Protein AF-A0A8J2P3E5-F1 (afdb_monomer_lite)

InterPro domains:
  IPR008717 Noggin [PF05806] (9-214)
  IPR008717 Noggin [PIRSF008129] (10-215)
  IPR008717 Noggin [PTHR10494] (7-214)

Secondary structure (DSSP, 8-state):
------------S---SPPPP-----PPP-PPSSSTTSPPGGGG-HHHHHHHHGGG--TTTEESSPP--S-TT-EEE-SEEE-TTS-EEE-SPPPHHHHTS-SSEEE-TTS-EEE----HHHHHHHHHHHHHHT---EEEEEEE--TTEESSEEEEEEE--SSB-SSSS-EEEEEEEEEEEEEEEEEEE-TTTTEEEEEEEEEEEEEEEEEEEEPP------

Foldseek 3Di:
DDDDDDDDPDPPPDCPDDDDDPALDDDQPDDDDDCPLFDDPVQPPPVVQCVVCDPLDDPVWFDLDDDDDPDPQADKQDQWDQDPVRDTDGHDDQPPVLVPDDQQWDQDPVRDTHGNPDDPVRSVVVSVVLCNLLAWIWGWDWDASDRQKPSRIGTATDTDFPAASDVVGFWGKGQDDWDWRKIWGFDADDPVVSHDTHTDIDTRIGGDGIGTGGDDPPPDDD

Sequence (222 aa):
MTNGLSQRQGSSPYVVRPSPAKDLAVTKLQEPVGTKYDPSPNDLDTKLLRIKLGKNYDTEYMSIRKPYDYNSNGTVRFPFKRNRKGRLVPIGDIPKSIKKLQYGAIAMPDGSKLRTRLSPKLRRKLVQFLWAYTSCPVYEKWRDLGIRFWPRWLKEGHCQSERSCSIPPGMTCKPSEAEYKVILRWHCQDWEKAKKCRWIPIRHPVITACACDCQHYDESQD

Organism: NCBI:txid39272

Structure (mmCIF, N/CA/C/O backbone):
data_AF-A0A8J2P3E5-F1
#
_entry.id   AF-A0A8J2P3E5-F1
#
loop_
_atom_site.group_PDB
_atom_site.id
_atom_site.type_symbol
_atom_site.label_atom_id
_atom_site.label_alt_id
_atom_site.label_comp_id
_atom_site.label_asym_id
_atom_site.label_entity_id
_atom_site.label_seq_id
_atom_site.pdbx_PDB_ins_code
_atom_site.Cartn_x
_atom_site.Cartn_y
_atom_site.Cartn_z
_atom_site.occupancy
_atom_site.B_iso_or_equiv
_atom_site.auth_seq_id
_atom_site.auth_comp_id
_atom_site.auth_asym_id
_atom_site.auth_atom_id
_atom_site.pdbx_PDB_model_num
ATOM 1 N N . MET A 1 1 ? -35.543 -24.671 -24.471 1.00 34.94 1 MET A N 1
ATOM 2 C CA . MET A 1 1 ? -34.385 -24.826 -23.570 1.00 34.94 1 MET A CA 1
ATOM 3 C C . MET A 1 1 ? -33.759 -23.454 -23.357 1.00 34.94 1 MET A C 1
ATOM 5 O O . MET A 1 1 ? -33.361 -22.824 -24.322 1.00 34.94 1 MET A O 1
ATOM 9 N N . THR A 1 2 ? -33.820 -23.006 -22.099 1.00 37.38 2 THR A N 1
ATOM 10 C CA . THR A 1 2 ? -33.081 -21.917 -21.424 1.00 37.38 2 THR A CA 1
ATOM 11 C C . THR A 1 2 ? -33.036 -20.513 -22.044 1.00 37.38 2 THR A C 1
ATOM 13 O O . THR A 1 2 ? -32.125 -20.165 -22.791 1.00 37.38 2 THR A O 1
ATOM 16 N N . ASN A 1 3 ? -33.969 -19.676 -21.573 1.00 35.41 3 ASN A N 1
ATOM 17 C CA . ASN A 1 3 ? -33.867 -18.215 -21.524 1.00 35.41 3 ASN A CA 1
ATOM 18 C C . ASN A 1 3 ? -32.735 -17.782 -20.573 1.00 35.41 3 ASN A C 1
ATOM 20 O O . ASN A 1 3 ? -32.724 -18.172 -19.405 1.00 35.41 3 ASN A O 1
ATOM 24 N N . GLY A 1 4 ? -31.817 -16.943 -21.057 1.00 35.47 4 GLY A N 1
ATOM 25 C CA . GLY A 1 4 ? -30.806 -16.268 -20.243 1.00 35.47 4 GLY A CA 1
ATOM 26 C C . GLY A 1 4 ? -31.343 -14.949 -19.688 1.00 35.47 4 GLY A C 1
ATOM 27 O O . GLY A 1 4 ? -31.410 -13.949 -20.398 1.00 35.47 4 GLY A O 1
ATOM 28 N N . LEU A 1 5 ? -31.731 -14.945 -18.412 1.00 35.22 5 LEU A N 1
ATOM 29 C CA . LEU A 1 5 ? -32.083 -13.736 -17.667 1.00 35.22 5 LEU A CA 1
ATOM 30 C C . LEU A 1 5 ? -30.810 -12.934 -17.361 1.00 35.22 5 LEU A C 1
ATOM 32 O O . LEU A 1 5 ? -30.076 -13.234 -16.422 1.00 35.22 5 LEU A O 1
ATOM 36 N N . SER A 1 6 ? -30.561 -11.889 -18.150 1.00 38.34 6 SER A N 1
ATOM 37 C CA . SER A 1 6 ? -29.600 -10.840 -17.808 1.00 38.34 6 SER A CA 1
ATOM 38 C C . SER A 1 6 ? -30.171 -10.009 -16.657 1.00 38.34 6 SER A C 1
ATOM 40 O O . SER A 1 6 ? -31.089 -9.211 -16.855 1.00 38.34 6 SER A O 1
ATOM 42 N N . GLN A 1 7 ? -29.630 -10.188 -15.450 1.00 36.84 7 GLN A N 1
ATOM 43 C CA . GLN A 1 7 ? -29.915 -9.332 -14.300 1.00 36.84 7 GLN A CA 1
ATOM 44 C C . GLN A 1 7 ? -29.492 -7.891 -14.621 1.00 36.84 7 GLN A C 1
ATOM 46 O O . GLN A 1 7 ? -28.312 -7.546 -14.589 1.00 36.84 7 GLN A O 1
ATOM 51 N N . ARG A 1 8 ? -30.467 -7.032 -14.937 1.00 41.06 8 ARG A N 1
ATOM 52 C CA . ARG A 1 8 ? -30.285 -5.580 -14.896 1.00 41.06 8 ARG A CA 1
ATOM 53 C C . ARG A 1 8 ? -30.050 -5.195 -13.438 1.00 41.06 8 ARG A C 1
ATOM 55 O O . ARG A 1 8 ? -30.948 -5.338 -12.612 1.00 41.06 8 ARG A O 1
ATOM 62 N N . GLN A 1 9 ? -28.849 -4.718 -13.120 1.00 44.81 9 GLN A N 1
ATOM 63 C CA . GLN A 1 9 ? -28.615 -3.998 -11.873 1.00 44.81 9 GLN A CA 1
ATOM 64 C C . GLN A 1 9 ? -29.539 -2.777 -11.869 1.00 44.81 9 GLN A C 1
ATOM 66 O O . GLN A 1 9 ? -29.421 -1.897 -12.720 1.00 44.81 9 GLN A O 1
ATOM 71 N N . GLY A 1 10 ? -30.505 -2.767 -10.954 1.00 42.16 10 GLY A N 1
ATOM 72 C CA . GLY A 1 10 ? -31.400 -1.637 -10.762 1.00 42.16 10 GLY A CA 1
ATOM 73 C C . GLY A 1 10 ? -30.618 -0.445 -10.224 1.00 42.16 10 GLY A C 1
ATOM 74 O O . GLY A 1 10 ? -30.315 -0.387 -9.035 1.00 42.16 10 GLY A O 1
ATOM 75 N N . SER A 1 11 ? -30.298 0.516 -11.086 1.00 55.25 11 SER A N 1
ATOM 76 C CA . SER A 1 11 ? -29.955 1.864 -10.647 1.00 55.25 11 SER A CA 1
ATOM 77 C C . SER A 1 11 ? -31.251 2.547 -10.214 1.00 55.25 11 SER A C 1
ATOM 79 O O . SER A 1 11 ? -32.085 2.886 -11.055 1.00 55.25 11 SER A O 1
ATOM 81 N N . SER A 1 12 ? -31.453 2.700 -8.904 1.00 59.88 12 SER A N 1
ATOM 82 C CA . SER A 1 12 ? -32.558 3.505 -8.374 1.00 59.88 12 SER A CA 1
ATOM 83 C C . SER A 1 12 ? -32.485 4.920 -8.973 1.00 59.88 12 SER A C 1
ATOM 85 O O . SER A 1 12 ? -31.409 5.520 -8.924 1.00 59.88 12 SER A O 1
ATOM 87 N N . PRO A 1 13 ? -33.582 5.474 -9.522 1.00 69.00 13 PRO A N 1
ATOM 88 C CA . PRO A 1 13 ? -33.583 6.790 -10.169 1.00 69.00 13 PRO A CA 1
ATOM 89 C C . PRO A 1 13 ? -33.354 7.962 -9.199 1.00 69.00 13 PRO A C 1
ATOM 91 O O . PRO A 1 13 ? -33.188 9.094 -9.641 1.00 69.00 13 PRO A O 1
ATOM 94 N N . TYR A 1 14 ? -33.295 7.704 -7.888 1.00 73.62 14 TYR A N 1
ATOM 95 C CA . TYR A 1 14 ? -33.035 8.715 -6.866 1.00 73.62 14 TYR A CA 1
ATOM 96 C C . TYR A 1 14 ? -31.769 8.371 -6.078 1.00 73.62 14 TYR A C 1
ATOM 98 O O . TYR A 1 14 ? -31.770 7.513 -5.191 1.00 73.62 14 TYR A O 1
ATOM 106 N N . VAL A 1 15 ? -30.673 9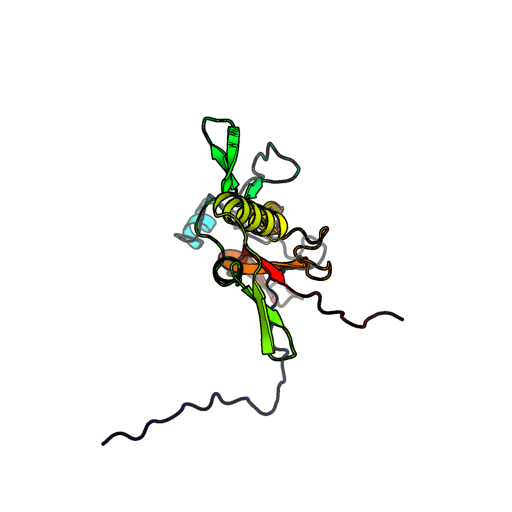.062 -6.394 1.00 76.56 15 VAL A N 1
ATOM 107 C CA . VAL A 1 15 ? -29.422 9.003 -5.627 1.00 76.56 15 VAL A CA 1
ATOM 108 C C . VAL A 1 15 ? -29.538 9.967 -4.443 1.00 76.56 15 VAL A C 1
ATOM 110 O O . VAL A 1 15 ? -29.201 11.139 -4.541 1.00 76.56 15 VAL A O 1
ATOM 113 N N . VAL A 1 16 ? -30.050 9.476 -3.311 1.00 88.44 16 VAL A N 1
ATOM 114 C CA . VAL A 1 16 ? -30.206 10.271 -2.069 1.00 88.44 16 VAL A CA 1
ATOM 115 C C . VAL A 1 16 ? -28.906 10.320 -1.249 1.00 88.44 16 VAL A C 1
ATOM 117 O O . VAL A 1 16 ? -28.751 11.141 -0.349 1.00 88.44 16 VAL A O 1
ATOM 120 N N . ARG A 1 17 ? -27.947 9.433 -1.538 1.00 87.00 17 ARG A N 1
ATOM 121 C CA . ARG A 1 17 ? -26.639 9.371 -0.871 1.00 87.00 17 ARG A CA 1
ATOM 122 C C . ARG A 1 17 ? -25.520 9.319 -1.905 1.00 87.00 17 ARG A C 1
ATOM 124 O O . ARG A 1 17 ? -25.685 8.625 -2.908 1.00 87.00 17 ARG A O 1
ATOM 131 N N . PRO A 1 18 ? -24.378 9.980 -1.657 1.00 87.12 18 PRO A N 1
ATOM 132 C CA . PRO A 1 18 ? -23.232 9.881 -2.546 1.00 87.12 18 PRO A CA 1
ATOM 133 C C . PRO A 1 18 ? -22.713 8.439 -2.596 1.00 87.12 18 PRO A C 1
ATOM 135 O O . PRO A 1 18 ? -22.746 7.711 -1.600 1.00 87.12 18 PRO A O 1
ATOM 138 N N . SER A 1 19 ? -22.223 8.029 -3.765 1.00 85.50 19 SER A N 1
ATOM 139 C CA . SER A 1 19 ? -21.505 6.762 -3.902 1.00 85.50 19 SER A CA 1
ATOM 140 C C . SER A 1 19 ? -20.062 6.935 -3.422 1.00 85.50 19 SER A C 1
ATOM 142 O O . SER A 1 19 ? -19.461 7.970 -3.713 1.00 85.50 19 SER A O 1
ATOM 144 N N . PRO A 1 20 ? -19.484 5.954 -2.707 1.00 83.62 20 PRO A N 1
ATOM 145 C CA . PRO A 1 20 ? -18.082 6.016 -2.313 1.00 83.62 20 PRO A CA 1
ATOM 146 C C . PRO A 1 20 ? -17.161 6.164 -3.528 1.00 83.62 20 PRO A C 1
ATOM 148 O O . PRO A 1 20 ? -17.399 5.547 -4.571 1.00 83.62 20 PRO A O 1
ATOM 151 N N . ALA A 1 21 ? -16.096 6.953 -3.377 1.00 80.38 21 ALA A N 1
ATOM 152 C CA . ALA A 1 21 ? -15.066 7.071 -4.398 1.00 80.38 21 ALA A CA 1
ATOM 153 C C . ALA A 1 21 ? -14.384 5.714 -4.637 1.00 80.38 21 ALA A C 1
ATOM 155 O O . ALA A 1 21 ? -14.234 4.902 -3.724 1.00 80.38 21 ALA A O 1
ATOM 156 N N . LYS A 1 22 ? -13.961 5.486 -5.882 1.00 76.06 22 LYS A N 1
ATOM 157 C CA . LYS A 1 22 ? -13.171 4.305 -6.266 1.00 76.06 22 LYS A CA 1
ATOM 158 C C . LYS A 1 22 ? -11.668 4.502 -6.056 1.00 76.06 22 LYS A C 1
ATOM 160 O O . LYS A 1 22 ? -10.908 3.573 -6.311 1.00 76.06 22 LYS A O 1
ATOM 165 N N . ASP A 1 23 ? -11.250 5.696 -5.637 1.00 76.94 23 ASP A N 1
ATOM 166 C CA . ASP A 1 23 ? -9.851 5.977 -5.340 1.00 76.94 23 ASP A CA 1
ATOM 167 C C . ASP A 1 23 ? -9.397 5.169 -4.116 1.00 76.94 23 ASP A C 1
ATOM 169 O O . ASP A 1 23 ? -10.120 5.025 -3.128 1.00 76.94 23 ASP A O 1
ATOM 173 N N . LEU A 1 24 ? -8.199 4.606 -4.216 1.00 78.94 24 LEU A N 1
ATOM 174 C CA . LEU A 1 24 ? -7.581 3.786 -3.181 1.00 78.94 24 LEU A CA 1
ATOM 175 C C . LEU A 1 24 ? -6.768 4.633 -2.193 1.00 78.94 24 LEU A C 1
ATOM 177 O O . LEU A 1 24 ? -6.377 4.126 -1.140 1.00 78.94 24 LEU A O 1
ATOM 181 N N . ALA A 1 25 ? -6.499 5.904 -2.510 1.00 72.56 25 ALA A N 1
ATOM 182 C CA . ALA A 1 25 ? -5.816 6.814 -1.602 1.00 72.56 25 ALA A CA 1
ATOM 183 C C . ALA A 1 25 ? -6.718 7.171 -0.406 1.00 72.56 25 ALA A C 1
ATOM 185 O O . ALA A 1 25 ? -7.681 7.929 -0.523 1.00 72.56 25 ALA A O 1
ATOM 186 N N . VAL A 1 26 ? -6.400 6.636 0.778 1.00 74.00 26 VAL A N 1
ATOM 187 C CA . VAL A 1 26 ? -7.148 6.938 2.008 1.00 74.00 26 VAL A CA 1
ATOM 188 C C . VAL A 1 26 ? -6.534 8.111 2.759 1.00 74.00 26 VAL A C 1
ATOM 190 O O . VAL A 1 26 ? -5.522 7.999 3.462 1.00 74.00 26 VAL A O 1
ATOM 193 N N . THR A 1 27 ? -7.211 9.252 2.670 1.00 77.06 27 THR A N 1
ATOM 194 C CA . THR A 1 27 ? -6.930 10.418 3.511 1.00 77.06 27 THR A CA 1
ATOM 195 C C . THR A 1 27 ? -7.196 10.099 4.982 1.00 77.06 27 THR A C 1
ATOM 197 O O . THR A 1 27 ? -8.046 9.274 5.323 1.00 77.06 27 THR A O 1
ATOM 200 N N . LYS A 1 28 ? -6.458 10.757 5.891 1.00 78.56 28 LYS A N 1
ATOM 201 C CA . LYS A 1 28 ? -6.703 10.611 7.333 1.00 78.56 28 LYS A CA 1
ATOM 202 C C . LYS A 1 28 ? -8.148 10.994 7.629 1.00 78.56 28 LYS A C 1
ATOM 204 O O . LYS A 1 28 ? -8.567 12.091 7.270 1.00 78.56 28 LYS A O 1
ATOM 209 N N . LEU A 1 29 ? -8.870 10.130 8.335 1.00 82.12 29 LEU A N 1
ATOM 210 C CA . LEU A 1 29 ? -10.170 10.506 8.873 1.00 82.12 29 LEU A CA 1
ATOM 211 C C . LEU A 1 29 ? -9.979 11.687 9.830 1.00 82.12 29 LEU A C 1
ATOM 213 O O . LEU A 1 29 ? -9.182 11.614 10.769 1.00 82.12 29 LEU A O 1
ATOM 217 N N . GLN A 1 30 ? -10.686 12.783 9.560 1.00 82.56 30 GLN A N 1
ATOM 218 C CA . GLN A 1 30 ? -10.730 13.928 10.457 1.00 82.56 30 GLN A CA 1
ATOM 219 C C . GLN A 1 30 ? -11.590 13.549 11.658 1.00 82.56 30 GLN A C 1
ATOM 221 O O . GLN A 1 30 ? -12.796 13.330 11.544 1.00 82.56 30 GLN A O 1
ATOM 226 N N . GLU A 1 31 ? -10.944 13.398 12.806 1.00 81.56 31 GLU A N 1
ATOM 227 C CA . GLU A 1 31 ? -11.624 13.033 14.037 1.00 81.56 31 GLU A CA 1
ATOM 228 C C . GLU A 1 31 ? -12.023 14.284 14.824 1.00 81.56 31 GLU A C 1
ATOM 230 O O . GLU A 1 31 ? -11.239 15.234 14.879 1.00 81.56 31 GLU A O 1
ATOM 235 N N . PRO A 1 32 ? -13.203 14.294 15.475 1.00 78.38 32 PRO A N 1
ATOM 236 C CA . PRO A 1 32 ? -13.576 15.396 16.347 1.00 78.38 32 PRO A CA 1
ATOM 237 C C . PRO A 1 32 ? -12.560 15.520 17.481 1.00 78.38 32 PRO A C 1
ATOM 239 O O . PRO A 1 32 ? -12.204 14.520 18.121 1.00 78.38 32 PRO A O 1
ATOM 242 N N . VAL A 1 33 ? -12.109 16.756 17.691 1.00 79.00 33 VAL A N 1
ATOM 243 C CA . VAL A 1 33 ? -11.105 17.131 18.687 1.00 79.00 33 VAL A CA 1
ATOM 244 C C . VAL A 1 33 ? -11.667 16.918 20.097 1.00 79.00 33 VAL A C 1
ATOM 246 O O . VAL A 1 33 ? -12.848 17.158 20.348 1.00 79.00 33 VAL A O 1
ATOM 249 N N . GLY A 1 34 ? -10.814 16.473 21.020 1.00 80.19 34 GLY A N 1
ATOM 250 C CA . GLY A 1 34 ? -11.159 16.254 22.426 1.00 80.19 34 GLY A CA 1
ATOM 251 C C . GLY A 1 34 ? -11.385 14.785 22.791 1.00 80.19 34 GLY A C 1
ATOM 252 O O . GLY A 1 34 ? -11.425 13.908 21.931 1.00 80.19 34 GLY A O 1
ATOM 253 N N . THR A 1 35 ? -11.537 14.533 24.091 1.00 82.69 35 THR A N 1
ATOM 254 C CA . THR A 1 35 ? -11.528 13.185 24.689 1.00 82.69 35 THR A CA 1
ATOM 255 C C . THR A 1 35 ? -12.916 12.594 24.933 1.00 82.69 35 THR A C 1
ATOM 257 O O . THR A 1 35 ? -13.032 11.436 25.321 1.00 82.69 35 THR A O 1
ATOM 260 N N . LYS A 1 36 ? -13.991 13.359 24.681 1.00 81.00 36 LYS A N 1
ATOM 261 C CA . LYS A 1 36 ? -15.385 12.957 24.964 1.00 81.00 36 LYS A CA 1
ATOM 262 C C . LYS A 1 36 ? -15.764 11.603 24.346 1.00 81.00 36 LYS A C 1
ATOM 264 O O . LYS A 1 36 ? -16.558 10.871 24.924 1.00 81.00 36 LYS A O 1
ATOM 269 N N . TYR A 1 37 ? -15.223 11.294 23.169 1.00 82.00 37 TYR A N 1
ATOM 270 C CA . TYR A 1 37 ? -15.525 10.068 22.424 1.00 82.00 37 TYR A CA 1
ATOM 271 C C . TYR A 1 37 ? -14.386 9.050 22.468 1.00 82.00 37 TYR A C 1
ATOM 273 O O . TYR A 1 37 ? -14.395 8.103 21.684 1.00 82.00 37 TYR A O 1
ATOM 281 N N . ASP A 1 38 ? -13.391 9.247 23.328 1.00 88.50 38 ASP A N 1
ATOM 282 C CA . ASP A 1 38 ? -12.267 8.326 23.434 1.00 88.50 38 ASP A CA 1
ATOM 283 C C . ASP A 1 38 ? -12.642 7.132 24.325 1.00 88.50 38 ASP A C 1
ATOM 285 O O . ASP A 1 38 ? -13.424 7.280 25.268 1.00 88.50 38 ASP A O 1
ATOM 289 N N . PRO A 1 39 ? -12.131 5.927 24.024 1.00 89.81 39 PRO A N 1
ATOM 290 C CA . PRO A 1 39 ? -12.332 4.770 24.886 1.00 89.81 39 PRO A CA 1
ATOM 291 C C . PRO A 1 39 ? -11.652 4.979 26.243 1.00 89.81 39 PRO A C 1
ATOM 293 O O . PRO A 1 39 ? -10.568 5.565 26.327 1.00 89.81 39 PRO A O 1
ATOM 296 N N . SER A 1 40 ? -12.263 4.454 27.307 1.00 87.38 40 SER A N 1
ATOM 297 C CA . SER A 1 40 ? -11.638 4.452 28.629 1.00 87.38 40 SER A CA 1
ATOM 298 C C . SER A 1 40 ? -10.472 3.445 28.685 1.00 87.38 40 SER A C 1
ATOM 300 O O . SER A 1 40 ? -10.397 2.538 27.850 1.00 87.38 40 SER A O 1
ATOM 302 N N . PRO A 1 41 ? -9.568 3.530 29.679 1.00 87.19 41 PRO A N 1
ATOM 303 C CA . PRO A 1 41 ? -8.498 2.543 29.848 1.00 87.19 41 PRO A CA 1
ATOM 304 C C . PRO A 1 41 ? -9.006 1.099 29.980 1.00 87.19 41 PRO A C 1
ATOM 306 O O . PRO A 1 41 ? -8.362 0.177 29.483 1.00 87.19 41 PRO A O 1
ATOM 309 N N . ASN A 1 42 ? -10.184 0.904 30.584 1.00 86.31 42 ASN A N 1
ATOM 310 C CA . ASN A 1 42 ? -10.806 -0.414 30.733 1.00 86.31 42 ASN A CA 1
ATOM 311 C C . ASN A 1 42 ? -11.304 -0.975 29.389 1.00 86.31 42 ASN A C 1
ATOM 313 O O . ASN A 1 42 ? -11.288 -2.185 29.181 1.00 86.31 42 ASN A O 1
ATOM 317 N N . ASP A 1 43 ? -11.689 -0.105 28.449 1.00 86.50 43 ASP A N 1
ATOM 318 C CA . ASP A 1 43 ? -12.123 -0.494 27.100 1.00 86.50 43 ASP A CA 1
ATOM 319 C C . ASP A 1 43 ? -10.950 -0.828 26.163 1.00 86.50 43 ASP A C 1
ATOM 321 O O . ASP A 1 43 ? -11.160 -1.323 25.051 1.00 86.50 43 ASP A O 1
ATOM 325 N N . LEU A 1 44 ? -9.715 -0.551 26.594 1.00 87.62 44 LEU A N 1
ATOM 326 C CA . LEU A 1 44 ? -8.476 -0.756 25.840 1.00 87.62 44 LEU A CA 1
ATOM 327 C C . LEU A 1 44 ? -7.743 -2.052 26.221 1.00 87.62 44 LEU A C 1
ATOM 329 O O . LEU A 1 44 ? -6.549 -2.193 25.937 1.00 87.62 44 LEU A O 1
ATOM 333 N N . ASP A 1 45 ? -8.437 -3.026 26.819 1.00 91.56 45 ASP A N 1
ATOM 334 C CA . ASP A 1 45 ? -7.835 -4.322 27.132 1.00 91.56 45 ASP A CA 1
ATOM 335 C C . ASP A 1 45 ? -7.381 -5.056 25.857 1.00 91.56 45 ASP A C 1
ATOM 337 O O . ASP A 1 45 ? -8.162 -5.611 25.077 1.00 91.56 45 ASP A O 1
ATOM 341 N N . THR A 1 46 ? -6.060 -5.100 25.679 1.00 90.69 46 THR A N 1
ATOM 342 C CA . THR A 1 46 ? -5.395 -5.735 24.539 1.00 90.69 46 THR A CA 1
ATOM 343 C C . THR A 1 46 ? -5.772 -7.201 24.345 1.00 90.69 46 THR A C 1
ATOM 345 O O . THR A 1 46 ? -5.808 -7.653 23.200 1.00 90.69 46 THR A O 1
ATOM 348 N N . LYS A 1 47 ? -6.068 -7.955 25.415 1.00 90.69 47 LYS A N 1
ATOM 349 C CA . LYS A 1 47 ? -6.427 -9.376 25.305 1.00 90.69 47 LYS A CA 1
ATOM 350 C C . LYS A 1 47 ? -7.813 -9.529 24.693 1.00 90.69 47 LYS A C 1
ATOM 352 O O . LYS A 1 47 ? -7.974 -10.266 23.720 1.00 90.69 47 LYS A O 1
ATOM 357 N N . LEU A 1 48 ? -8.790 -8.784 25.209 1.00 92.12 48 LEU A N 1
ATOM 358 C CA . LEU A 1 48 ? -10.168 -8.813 24.723 1.00 92.12 48 LEU A CA 1
ATOM 359 C C . LEU A 1 48 ? -10.270 -8.311 23.278 1.00 92.12 48 LEU A C 1
ATOM 361 O O . LEU A 1 48 ? -10.942 -8.927 22.450 1.00 92.12 48 LEU A O 1
ATOM 365 N N . LEU A 1 49 ? -9.546 -7.241 22.940 1.00 92.56 49 LEU A N 1
ATOM 366 C CA . LEU A 1 49 ? -9.515 -6.705 21.576 1.00 92.56 49 LEU A CA 1
ATOM 367 C C . LEU A 1 49 ? -8.848 -7.663 20.590 1.00 92.56 49 LEU A C 1
ATOM 369 O O . LEU A 1 49 ? -9.333 -7.832 19.470 1.00 92.56 49 LEU A O 1
ATOM 373 N N . ARG A 1 50 ? -7.801 -8.372 21.023 1.00 92.06 50 ARG A N 1
ATOM 374 C CA . ARG A 1 50 ? -7.156 -9.404 20.207 1.00 92.06 50 ARG A CA 1
ATOM 375 C C . ARG A 1 50 ? -8.073 -10.595 19.954 1.00 92.06 50 ARG A C 1
ATOM 377 O O . ARG A 1 50 ? -8.128 -11.064 18.823 1.00 92.06 50 ARG A O 1
ATOM 384 N N . ILE A 1 51 ? -8.832 -11.039 20.957 1.00 92.75 51 ILE A N 1
ATOM 385 C CA . ILE A 1 51 ? -9.855 -12.086 20.786 1.00 92.75 51 ILE A CA 1
ATOM 386 C C . ILE A 1 51 ? -10.932 -11.620 19.801 1.00 92.75 51 ILE A C 1
ATOM 388 O O . ILE A 1 51 ? -11.305 -12.363 18.897 1.00 92.75 51 ILE A O 1
ATOM 392 N N . LYS A 1 52 ? -11.393 -10.372 19.934 1.00 92.31 52 LYS A N 1
ATOM 393 C CA . LYS A 1 52 ? -12.435 -9.796 19.077 1.00 92.31 52 LYS A CA 1
ATOM 394 C C . LYS A 1 52 ? -12.010 -9.656 17.618 1.00 92.31 52 LYS A C 1
ATOM 396 O O . LYS A 1 52 ? -12.830 -9.854 16.726 1.00 92.31 52 LYS A O 1
ATOM 401 N N . LEU A 1 53 ? -10.750 -9.301 17.372 1.00 93.19 53 LEU A N 1
ATOM 402 C CA . LEU A 1 53 ? -10.201 -9.230 16.021 1.00 93.19 53 LEU A CA 1
ATOM 403 C C . LEU A 1 53 ? -9.883 -10.623 15.453 1.00 93.19 53 LEU A C 1
ATOM 405 O O . LEU A 1 53 ? -9.996 -10.852 14.247 1.00 93.19 53 LEU A O 1
ATOM 409 N N . GLY A 1 54 ? -9.522 -11.561 16.330 1.00 92.56 54 GLY A N 1
ATOM 410 C CA . GLY A 1 54 ? -9.314 -12.964 16.005 1.00 92.56 54 GLY A CA 1
ATOM 411 C C . GLY A 1 54 ? -8.228 -13.158 14.949 1.00 92.56 54 GLY A C 1
ATOM 412 O O . GLY A 1 54 ? -7.124 -12.626 15.058 1.00 92.56 54 GLY A O 1
ATOM 413 N N . LYS A 1 55 ? -8.559 -13.922 13.902 1.00 91.88 55 LYS A N 1
ATOM 414 C CA . LYS A 1 55 ? -7.637 -14.283 12.810 1.00 91.88 55 LYS A CA 1
ATOM 415 C C . LYS A 1 55 ? -7.237 -13.108 11.914 1.00 91.88 55 LYS A C 1
ATOM 417 O O . LYS A 1 55 ? -6.315 -13.253 11.124 1.00 91.88 55 LYS A O 1
ATOM 422 N N . ASN A 1 56 ? -7.912 -11.966 12.028 1.00 93.56 56 ASN A N 1
ATOM 423 C CA . ASN A 1 56 ? -7.619 -10.799 11.198 1.00 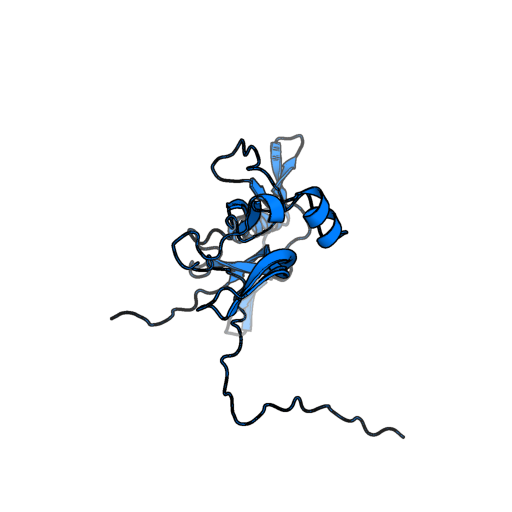93.56 56 ASN A CA 1
ATOM 424 C C . ASN A 1 56 ? -6.424 -9.983 11.710 1.00 93.56 56 ASN A C 1
ATOM 426 O O . ASN A 1 56 ? -6.004 -9.045 11.039 1.00 93.56 56 ASN A O 1
ATOM 430 N N . TYR A 1 57 ? -5.904 -10.299 12.902 1.00 93.25 57 TYR A N 1
ATOM 431 C CA . TYR A 1 57 ? -4.716 -9.640 13.428 1.00 93.25 57 TYR A CA 1
ATOM 432 C C . TYR A 1 57 ? -3.473 -10.110 12.666 1.00 93.25 57 TYR A C 1
ATOM 434 O O . TYR A 1 57 ? -3.003 -11.232 12.854 1.00 93.25 57 TYR A O 1
ATOM 442 N N . ASP A 1 58 ? -2.942 -9.223 11.834 1.00 92.38 58 ASP A N 1
ATOM 443 C CA . ASP A 1 58 ? -1.777 -9.461 10.990 1.00 92.38 58 ASP A CA 1
ATOM 444 C C . ASP A 1 58 ? -0.578 -8.672 11.530 1.00 92.38 58 ASP A C 1
ATOM 446 O O . ASP A 1 58 ? -0.569 -7.444 11.497 1.00 92.38 58 ASP A O 1
ATOM 450 N N . THR A 1 59 ? 0.441 -9.362 12.045 1.00 90.81 59 THR A N 1
ATOM 451 C CA . THR A 1 59 ? 1.626 -8.722 12.643 1.00 90.81 59 THR A CA 1
ATOM 452 C C . THR A 1 59 ? 2.519 -8.007 11.634 1.00 90.81 59 THR A C 1
ATOM 454 O O . THR A 1 59 ? 3.324 -7.169 12.035 1.00 90.81 59 THR A O 1
ATOM 457 N N . GLU A 1 60 ? 2.422 -8.335 10.343 1.00 89.31 60 GLU A N 1
ATOM 458 C CA . GLU A 1 60 ? 3.229 -7.689 9.304 1.00 89.31 60 GLU A CA 1
ATOM 459 C C . GLU A 1 60 ? 2.718 -6.276 8.991 1.00 89.31 60 GLU A C 1
ATOM 461 O O . GLU A 1 60 ? 3.513 -5.372 8.693 1.00 89.31 60 GLU A O 1
ATOM 466 N N . TYR A 1 61 ? 1.400 -6.091 9.123 1.00 90.88 61 TYR A N 1
ATOM 467 C CA . TYR A 1 61 ? 0.696 -4.852 8.808 1.00 90.88 61 TYR A CA 1
ATOM 468 C C . TYR A 1 61 ? 0.165 -4.104 10.032 1.00 90.88 61 TYR A C 1
ATOM 470 O O . TYR A 1 61 ? -0.113 -2.915 9.925 1.00 90.88 61 TYR A O 1
ATOM 478 N N . MET A 1 62 ? 0.021 -4.747 11.191 1.00 94.06 62 MET A N 1
ATOM 479 C CA . MET A 1 62 ? -0.598 -4.155 12.378 1.00 94.06 62 MET A CA 1
ATOM 480 C C . MET A 1 62 ? 0.303 -4.254 13.604 1.00 94.06 62 MET A C 1
ATOM 482 O O . MET A 1 62 ? 0.915 -5.286 13.877 1.00 94.06 62 MET A O 1
ATOM 486 N N . SER A 1 63 ? 0.318 -3.190 14.406 1.00 92.19 63 SER A N 1
ATOM 487 C CA . SER A 1 63 ? 1.011 -3.172 15.689 1.00 92.19 63 SER A CA 1
ATOM 488 C C . SER A 1 63 ? 0.238 -2.386 16.747 1.00 92.19 63 SER A C 1
ATOM 490 O O . SER A 1 63 ? -0.376 -1.349 16.497 1.00 92.19 63 SER A O 1
ATOM 492 N N . ILE A 1 64 ? 0.278 -2.888 17.981 1.00 91.62 64 ILE A N 1
ATOM 493 C CA . ILE A 1 64 ? -0.323 -2.220 19.144 1.00 91.62 64 ILE A CA 1
ATOM 494 C C . ILE A 1 64 ? 0.573 -1.063 19.609 1.00 91.62 64 ILE A C 1
ATOM 496 O O . ILE A 1 64 ? 0.084 0.008 19.965 1.00 91.62 64 ILE A O 1
ATOM 500 N N . ARG A 1 65 ? 1.894 -1.270 19.596 1.00 88.94 65 ARG A N 1
ATOM 501 C CA . ARG A 1 65 ? 2.900 -0.273 19.991 1.00 88.94 65 ARG A CA 1
ATOM 502 C C . ARG A 1 65 ? 3.552 0.331 18.758 1.00 88.94 65 ARG A C 1
ATOM 504 O O . ARG A 1 65 ? 3.567 -0.303 17.707 1.00 88.94 65 ARG A O 1
ATOM 511 N N . LYS A 1 66 ? 4.130 1.525 18.902 1.00 86.25 66 LYS A N 1
ATOM 512 C CA . LYS A 1 66 ? 4.919 2.126 17.827 1.00 86.25 66 LYS A CA 1
ATOM 513 C C . LYS A 1 66 ? 6.055 1.161 17.465 1.00 86.25 66 LYS A C 1
ATOM 515 O O . LYS A 1 66 ? 6.874 0.871 18.339 1.00 86.25 66 LYS A O 1
ATOM 520 N N . PRO A 1 67 ? 6.086 0.629 16.238 1.00 84.44 67 PRO A N 1
ATOM 521 C CA . PRO A 1 67 ? 7.172 -0.235 15.819 1.00 84.44 67 PRO A CA 1
ATOM 522 C C . PRO A 1 67 ? 8.448 0.593 15.689 1.00 84.44 67 PRO A C 1
ATOM 524 O O . PRO A 1 67 ? 8.413 1.777 15.342 1.00 84.44 67 PRO A O 1
ATOM 527 N N . TYR A 1 68 ? 9.574 -0.032 16.013 1.00 75.44 68 TYR A N 1
ATOM 528 C CA . TYR A 1 68 ? 10.879 0.588 15.859 1.00 75.44 68 TYR A CA 1
ATOM 529 C C . TYR A 1 68 ? 11.259 0.537 14.378 1.00 75.44 68 TYR A C 1
ATOM 531 O O . TYR A 1 68 ? 11.673 -0.505 13.874 1.00 75.44 68 TYR A O 1
ATOM 539 N N . ASP A 1 69 ? 11.040 1.640 13.668 1.00 65.81 69 ASP A N 1
ATOM 540 C CA . ASP A 1 69 ? 11.440 1.771 12.271 1.00 65.81 69 ASP A CA 1
ATOM 541 C C . ASP A 1 69 ? 12.852 2.363 12.227 1.00 65.81 69 ASP A C 1
ATOM 543 O O . ASP A 1 69 ? 13.047 3.541 12.529 1.00 65.81 69 ASP A O 1
ATOM 547 N N . TYR A 1 70 ? 13.850 1.533 11.910 1.00 61.03 70 TYR A N 1
ATOM 548 C CA . TYR A 1 70 ? 15.236 1.990 11.737 1.00 61.03 70 TYR A CA 1
ATOM 549 C C . TYR A 1 70 ? 15.351 2.978 10.562 1.00 61.03 70 TYR A C 1
ATOM 551 O O . TYR A 1 70 ? 16.246 3.820 10.534 1.00 61.03 70 TYR A O 1
ATOM 559 N N . ASN A 1 71 ? 14.404 2.913 9.619 1.00 63.84 71 ASN A N 1
ATOM 560 C CA . ASN A 1 71 ? 14.330 3.797 8.471 1.00 63.84 71 ASN A CA 1
ATOM 561 C C . ASN A 1 71 ? 13.223 4.828 8.710 1.00 63.84 71 ASN A C 1
ATOM 563 O O . ASN A 1 71 ? 12.047 4.567 8.481 1.00 63.84 71 ASN A O 1
ATOM 567 N N . SER A 1 72 ? 13.587 6.049 9.103 1.00 60.12 72 SER A N 1
ATOM 568 C CA . SER A 1 72 ? 12.642 7.171 9.268 1.00 60.12 72 SER A CA 1
ATOM 569 C C . SER A 1 72 ? 11.764 7.437 8.029 1.00 60.12 72 SER A C 1
ATOM 571 O O . SER A 1 72 ? 10.652 7.963 8.147 1.00 60.12 72 SER A O 1
ATOM 573 N N . ASN A 1 73 ? 12.246 7.028 6.852 1.00 65.19 73 ASN A N 1
ATOM 574 C CA . ASN A 1 73 ? 11.584 7.179 5.557 1.00 65.19 73 ASN A CA 1
ATOM 575 C C . ASN A 1 73 ? 10.722 5.965 5.145 1.00 65.19 73 ASN A C 1
ATOM 577 O O . ASN A 1 73 ? 10.116 5.999 4.076 1.00 65.19 73 ASN A O 1
ATOM 581 N N . GLY A 1 74 ? 10.632 4.923 5.980 1.00 72.06 74 GLY A N 1
ATOM 582 C CA . GLY A 1 74 ? 9.896 3.689 5.697 1.00 72.06 74 GLY A CA 1
ATOM 583 C C . GLY A 1 74 ? 10.675 2.671 4.855 1.00 72.06 74 GLY A C 1
ATOM 584 O O . GLY A 1 74 ? 11.855 2.850 4.533 1.00 72.06 74 GLY A O 1
ATOM 585 N N . THR A 1 75 ? 10.014 1.569 4.503 1.00 80.00 75 THR A N 1
ATOM 586 C CA . THR A 1 75 ? 10.576 0.487 3.685 1.00 80.00 75 THR A CA 1
ATOM 587 C C . THR A 1 75 ? 10.079 0.579 2.249 1.00 80.00 75 THR A C 1
ATOM 589 O O . THR A 1 75 ? 8.880 0.622 1.989 1.00 80.00 75 THR A O 1
ATOM 592 N N . VAL A 1 76 ? 11.001 0.591 1.283 1.00 80.81 76 VAL A N 1
ATOM 593 C CA . VAL A 1 76 ? 10.646 0.620 -0.142 1.00 80.81 76 VAL A CA 1
ATOM 594 C C . VAL A 1 76 ? 10.569 -0.803 -0.671 1.00 80.81 76 VAL A C 1
ATOM 596 O O . VAL A 1 76 ? 11.587 -1.496 -0.759 1.00 80.81 76 VAL A O 1
ATOM 599 N N . ARG A 1 77 ? 9.381 -1.230 -1.100 1.00 78.50 77 ARG A N 1
ATOM 600 C CA . ARG A 1 77 ? 9.209 -2.482 -1.837 1.00 78.50 77 ARG A CA 1
ATOM 601 C C . ARG A 1 77 ? 9.621 -2.265 -3.291 1.00 78.50 77 ARG A C 1
ATOM 603 O O . ARG A 1 77 ? 8.803 -2.030 -4.181 1.00 78.50 77 ARG A O 1
ATOM 610 N N . PHE A 1 78 ? 10.930 -2.290 -3.520 1.00 77.12 78 PHE A N 1
ATOM 611 C CA . PHE A 1 78 ? 11.514 -2.038 -4.832 1.00 77.12 78 PHE A CA 1
ATOM 612 C C . PHE A 1 78 ? 11.469 -3.303 -5.711 1.00 77.12 78 PHE A C 1
ATOM 614 O O . PHE A 1 78 ? 11.919 -4.361 -5.266 1.00 77.12 78 PHE A O 1
ATOM 621 N N . PRO A 1 79 ? 11.001 -3.238 -6.976 1.00 74.88 79 PRO A N 1
ATOM 622 C CA . PRO A 1 79 ? 10.891 -4.411 -7.850 1.00 74.88 79 PRO A CA 1
ATOM 623 C C . PRO A 1 79 ? 12.240 -4.885 -8.424 1.00 74.88 79 PRO A C 1
ATOM 625 O O . PRO A 1 79 ? 12.274 -5.564 -9.447 1.00 74.88 79 PRO A O 1
ATOM 628 N N . PHE A 1 80 ? 13.370 -4.552 -7.791 1.00 81.44 80 PHE A N 1
ATOM 629 C CA . PHE A 1 80 ? 14.705 -5.003 -8.185 1.00 81.44 80 PHE A CA 1
ATOM 630 C C . PHE A 1 80 ? 15.503 -5.456 -6.961 1.00 81.44 80 PHE A C 1
ATOM 632 O O . PHE A 1 80 ? 15.521 -4.782 -5.935 1.00 81.44 80 PHE A O 1
ATOM 639 N N . LYS A 1 81 ? 16.226 -6.573 -7.093 1.00 84.31 81 LYS A N 1
ATOM 640 C CA . LYS A 1 81 ? 17.152 -7.100 -6.081 1.00 84.31 81 LYS A CA 1
ATOM 641 C C . LYS A 1 81 ? 18.591 -7.042 -6.569 1.00 84.31 81 LYS A C 1
ATOM 643 O O . LYS A 1 81 ? 18.857 -7.146 -7.766 1.00 84.31 81 LYS A O 1
ATOM 648 N N . ARG A 1 82 ? 19.543 -6.944 -5.642 1.00 85.25 82 ARG A N 1
ATOM 649 C CA . ARG A 1 82 ? 20.963 -7.131 -5.963 1.00 85.25 82 ARG A CA 1
ATOM 650 C C . ARG A 1 82 ? 21.290 -8.625 -6.047 1.00 85.25 82 ARG A C 1
ATOM 652 O O . ARG A 1 82 ? 20.977 -9.400 -5.151 1.00 85.25 82 ARG A O 1
ATOM 659 N N . ASN A 1 83 ? 21.914 -9.032 -7.148 1.00 85.62 83 ASN A N 1
ATOM 660 C CA . ASN A 1 83 ? 22.550 -10.344 -7.311 1.00 85.62 83 ASN A CA 1
ATOM 661 C C . ASN A 1 83 ? 23.792 -10.446 -6.390 1.00 85.62 83 ASN A C 1
ATOM 663 O O . ASN A 1 83 ? 24.354 -9.422 -6.015 1.00 85.62 83 ASN A O 1
ATOM 667 N N . ARG A 1 84 ? 24.288 -11.662 -6.110 1.00 86.00 84 ARG A N 1
ATOM 668 C CA . ARG A 1 84 ? 25.634 -11.934 -5.549 1.00 86.00 84 ARG A CA 1
ATOM 669 C C . ARG A 1 84 ? 26.767 -11.116 -6.200 1.00 86.00 84 ARG A C 1
ATOM 671 O O . ARG A 1 84 ? 27.736 -10.785 -5.540 1.00 86.00 84 ARG A O 1
ATOM 678 N N . LYS A 1 85 ? 26.637 -10.754 -7.482 1.00 87.25 85 LYS A N 1
ATOM 679 C CA . LYS A 1 85 ? 27.567 -9.884 -8.234 1.00 87.25 85 LYS A CA 1
ATOM 680 C C . LYS A 1 85 ? 27.283 -8.375 -8.089 1.00 87.25 85 LYS A C 1
ATOM 682 O O . LYS A 1 85 ? 27.734 -7.595 -8.920 1.00 87.25 85 LYS A O 1
ATOM 687 N N . GLY A 1 86 ? 26.430 -7.961 -7.153 1.00 83.00 86 GLY A N 1
ATOM 688 C CA . GLY A 1 86 ? 26.048 -6.561 -6.912 1.00 83.00 86 GLY A CA 1
ATOM 689 C C . GLY A 1 86 ? 25.110 -5.924 -7.950 1.00 83.00 86 GLY A C 1
ATOM 690 O O . GLY A 1 86 ? 24.622 -4.818 -7.737 1.00 83.00 86 GLY A O 1
ATOM 691 N N . ARG A 1 87 ? 24.812 -6.602 -9.066 1.00 82.25 87 ARG A N 1
ATOM 692 C CA . ARG A 1 87 ? 23.950 -6.065 -10.136 1.00 82.25 87 ARG A CA 1
ATOM 693 C C . ARG A 1 87 ? 22.478 -6.049 -9.731 1.00 82.25 87 ARG A C 1
ATOM 695 O O . ARG A 1 87 ? 21.979 -7.060 -9.238 1.00 82.25 87 ARG A O 1
ATOM 702 N N . LEU A 1 88 ? 21.787 -4.945 -10.022 1.00 82.44 88 LEU A N 1
ATOM 703 C CA . LEU A 1 88 ? 20.333 -4.841 -9.893 1.00 82.44 88 LEU A CA 1
ATOM 704 C C . LEU A 1 88 ? 19.651 -5.672 -10.983 1.00 82.44 88 LEU A C 1
ATOM 706 O O . LEU A 1 88 ? 19.828 -5.426 -12.178 1.00 82.44 88 LEU A O 1
ATOM 710 N N . VAL A 1 89 ? 18.881 -6.665 -10.554 1.00 82.25 89 VAL A N 1
ATOM 711 C CA . VAL A 1 89 ? 18.059 -7.515 -11.411 1.00 82.25 89 VAL A CA 1
ATOM 712 C C . VAL A 1 89 ? 16.599 -7.373 -11.000 1.00 82.25 89 VAL A C 1
ATOM 714 O O . VAL A 1 89 ? 16.317 -7.325 -9.801 1.00 82.25 89 VAL A O 1
ATOM 717 N N . PRO A 1 90 ? 15.672 -7.279 -11.960 1.00 81.44 90 PRO A N 1
ATOM 718 C CA . PRO A 1 90 ? 14.264 -7.158 -11.635 1.00 81.44 90 PRO A CA 1
ATOM 719 C C . PRO A 1 90 ? 13.739 -8.414 -10.926 1.00 81.44 90 PRO A C 1
ATOM 721 O O . PRO A 1 90 ? 14.268 -9.517 -11.095 1.00 81.44 90 PRO A O 1
ATOM 724 N N . ILE A 1 91 ? 12.709 -8.226 -10.109 1.00 80.75 91 ILE A N 1
ATOM 725 C CA . ILE A 1 91 ? 12.005 -9.264 -9.360 1.00 80.75 91 ILE A CA 1
ATOM 726 C C . ILE A 1 91 ? 10.648 -9.481 -10.032 1.00 80.75 91 ILE A C 1
ATOM 728 O O . ILE A 1 91 ? 9.906 -8.527 -10.248 1.00 80.75 91 ILE A O 1
ATOM 732 N N . GLY A 1 92 ? 10.320 -10.738 -10.330 1.00 80.88 92 GLY A N 1
ATOM 733 C CA . GLY A 1 92 ? 9.071 -11.105 -10.996 1.00 80.88 92 GLY A CA 1
ATOM 734 C C . GLY A 1 92 ? 9.170 -11.079 -12.521 1.00 80.88 92 GLY A C 1
ATOM 735 O O . GLY A 1 92 ? 10.263 -11.136 -13.091 1.00 80.88 92 GLY A O 1
ATOM 736 N N . ASP A 1 93 ? 8.011 -11.023 -13.169 1.00 83.19 93 ASP A N 1
ATOM 737 C CA . ASP A 1 93 ? 7.888 -11.090 -14.622 1.00 83.19 93 ASP A CA 1
ATOM 738 C C . ASP A 1 93 ? 7.916 -9.711 -15.280 1.00 83.19 93 ASP A C 1
ATOM 740 O O . ASP A 1 93 ? 7.461 -8.710 -14.726 1.00 83.19 93 ASP A O 1
ATOM 744 N N . ILE A 1 94 ? 8.413 -9.675 -16.519 1.00 83.38 94 ILE A N 1
ATOM 745 C CA . ILE A 1 94 ? 8.422 -8.460 -17.338 1.00 83.38 94 ILE A CA 1
ATOM 746 C C . ILE A 1 94 ? 6.973 -7.980 -17.537 1.00 83.38 94 ILE A C 1
ATOM 748 O O . ILE A 1 94 ? 6.137 -8.772 -17.993 1.00 83.38 94 ILE A O 1
ATOM 752 N N . PRO A 1 95 ? 6.677 -6.686 -17.299 1.00 85.88 95 PRO A N 1
ATOM 753 C CA . PRO A 1 95 ? 5.355 -6.122 -17.538 1.00 85.88 95 PRO A CA 1
ATOM 754 C C . PRO A 1 95 ? 4.843 -6.427 -18.949 1.00 85.88 95 PRO A C 1
ATOM 756 O O . PRO A 1 95 ? 5.566 -6.284 -19.942 1.00 85.88 95 PRO A O 1
ATOM 759 N N . LYS A 1 96 ? 3.570 -6.831 -19.057 1.00 86.25 96 LYS A N 1
ATOM 760 C CA . LYS A 1 96 ? 2.949 -7.219 -20.338 1.00 86.25 96 LYS A CA 1
ATOM 761 C C . LYS A 1 96 ? 3.030 -6.099 -21.384 1.00 86.25 96 LYS A C 1
ATOM 763 O O . LYS A 1 96 ? 3.208 -6.404 -22.561 1.00 86.25 96 LYS A O 1
ATOM 768 N N . SER A 1 97 ? 2.934 -4.837 -20.960 1.00 85.56 97 SER A N 1
ATOM 769 C CA . SER A 1 97 ? 3.089 -3.649 -21.813 1.00 85.56 97 SER A CA 1
ATOM 770 C C . SER A 1 97 ? 4.465 -3.606 -22.479 1.00 85.56 97 SER A C 1
ATOM 772 O O . SER A 1 97 ? 4.551 -3.485 -23.696 1.00 85.56 97 SER A O 1
ATOM 774 N N . ILE A 1 98 ? 5.533 -3.825 -21.708 1.00 87.69 98 ILE A N 1
ATOM 775 C CA . ILE A 1 98 ? 6.913 -3.845 -22.207 1.00 87.69 98 ILE A CA 1
ATOM 776 C C . ILE A 1 98 ? 7.147 -5.076 -23.091 1.00 87.69 98 ILE A C 1
ATOM 778 O O . ILE A 1 98 ? 7.717 -4.971 -24.174 1.00 87.69 98 ILE A O 1
ATOM 782 N N . LYS A 1 99 ? 6.652 -6.253 -22.687 1.00 86.31 99 LYS A N 1
ATOM 783 C CA . LYS A 1 99 ? 6.817 -7.497 -23.460 1.00 86.31 99 LYS A CA 1
ATOM 784 C C . LYS A 1 99 ? 6.218 -7.406 -24.873 1.00 86.31 99 LYS A C 1
ATOM 786 O O . LYS A 1 99 ? 6.763 -8.016 -25.792 1.00 86.31 99 LYS A O 1
ATOM 791 N N . LYS A 1 100 ? 5.117 -6.662 -25.037 1.00 85.75 100 LYS A N 1
ATOM 792 C CA . LYS A 1 100 ? 4.385 -6.490 -26.304 1.00 85.75 100 LYS A CA 1
ATOM 793 C C . LYS A 1 100 ? 4.968 -5.417 -27.233 1.00 85.75 100 LYS A C 1
ATOM 795 O O . LYS A 1 100 ? 4.513 -5.318 -28.370 1.00 85.75 100 LYS A O 1
ATOM 800 N N . LEU A 1 101 ? 5.954 -4.633 -26.790 1.00 84.81 101 LEU A N 1
ATOM 801 C CA . LEU A 1 101 ? 6.581 -3.620 -27.640 1.00 84.81 101 LEU A CA 1
ATOM 802 C C . LEU A 1 101 ? 7.227 -4.262 -28.878 1.00 84.81 101 LEU A C 1
ATOM 804 O O . LEU A 1 101 ? 7.898 -5.298 -28.800 1.00 84.81 101 LEU A O 1
ATOM 808 N N . GLN A 1 102 ? 7.036 -3.634 -30.038 1.00 83.00 102 GLN A N 1
ATOM 809 C CA . GLN A 1 102 ? 7.597 -4.118 -31.296 1.00 83.00 102 GLN A CA 1
ATOM 810 C C . GLN A 1 102 ? 9.062 -3.686 -31.421 1.00 83.00 102 GLN A C 1
ATOM 812 O O . GLN A 1 102 ? 9.392 -2.616 -31.917 1.00 83.00 102 GLN A O 1
ATOM 817 N N . TYR A 1 103 ? 9.972 -4.541 -30.954 1.00 83.44 103 TYR A N 1
ATOM 818 C CA . TYR A 1 103 ? 11.409 -4.244 -30.973 1.00 83.44 103 TYR A CA 1
ATOM 819 C C . TYR A 1 103 ? 12.087 -4.472 -32.325 1.00 83.44 103 TYR A C 1
ATOM 821 O O . TYR A 1 103 ? 13.233 -4.067 -32.468 1.00 83.44 103 TYR A O 1
ATOM 829 N N . GLY A 1 104 ? 11.457 -5.183 -33.266 1.00 83.69 104 GLY A N 1
ATOM 830 C CA . GLY A 1 104 ? 12.069 -5.555 -34.553 1.00 83.69 104 GLY A CA 1
ATOM 831 C C . GLY A 1 104 ? 11.704 -4.630 -35.716 1.00 83.69 104 GLY A C 1
ATOM 832 O O . GLY A 1 104 ? 12.507 -4.431 -36.630 1.00 83.69 104 GLY A O 1
ATOM 833 N N . ALA A 1 105 ? 10.504 -4.057 -35.676 1.00 85.75 105 ALA A N 1
ATOM 834 C CA . ALA A 1 105 ? 10.033 -3.070 -36.631 1.00 85.75 105 ALA A CA 1
ATOM 835 C C . ALA A 1 105 ? 8.987 -2.177 -35.959 1.00 85.75 105 ALA A C 1
ATOM 837 O O . ALA A 1 105 ? 8.206 -2.674 -35.154 1.00 85.75 105 ALA A O 1
ATOM 838 N N . ILE A 1 106 ? 8.980 -0.891 -36.292 1.00 85.69 106 ILE A N 1
ATOM 839 C CA . ILE A 1 106 ? 7.971 0.072 -35.844 1.00 85.69 106 ILE A CA 1
ATOM 840 C C . ILE A 1 106 ? 7.061 0.352 -37.037 1.00 85.69 106 ILE A C 1
ATOM 842 O O . ILE A 1 106 ? 7.553 0.679 -38.117 1.00 85.69 106 ILE A O 1
ATOM 846 N N . ALA A 1 107 ? 5.754 0.167 -36.858 1.00 85.81 107 ALA A N 1
ATOM 847 C CA . ALA A 1 107 ? 4.766 0.545 -37.860 1.00 85.81 107 ALA A CA 1
ATOM 848 C C . ALA A 1 107 ? 4.553 2.061 -37.812 1.00 85.81 107 ALA A C 1
ATOM 850 O O . ALA A 1 107 ? 4.320 2.620 -36.741 1.00 85.81 107 ALA A O 1
ATOM 851 N N . MET A 1 108 ? 4.655 2.702 -38.967 1.00 84.69 108 MET A N 1
ATOM 852 C CA . MET A 1 108 ? 4.423 4.128 -39.142 1.00 84.69 108 MET A CA 1
ATOM 853 C C . MET A 1 108 ? 2.956 4.381 -39.535 1.00 84.69 108 MET A C 1
ATOM 855 O O . MET A 1 108 ? 2.287 3.460 -40.017 1.00 84.69 108 MET A O 1
ATOM 859 N N . PRO A 1 109 ? 2.430 5.607 -39.342 1.00 86.19 109 PRO A N 1
ATOM 860 C CA . PRO A 1 109 ? 1.039 5.939 -39.673 1.00 86.19 109 PRO A CA 1
ATOM 861 C C . PRO A 1 109 ? 0.682 5.747 -41.154 1.00 86.19 109 PRO A C 1
ATOM 863 O O . PRO A 1 109 ? -0.467 5.478 -41.481 1.00 86.19 109 PRO A O 1
ATOM 866 N N . ASP A 1 110 ? 1.674 5.844 -42.038 1.00 89.94 110 ASP A N 1
ATOM 867 C CA . ASP A 1 110 ? 1.562 5.634 -43.486 1.00 89.94 110 ASP A CA 1
ATOM 868 C C . ASP A 1 110 ? 1.574 4.144 -43.898 1.00 89.94 110 ASP A C 1
ATOM 870 O O . ASP A 1 110 ? 1.584 3.820 -45.083 1.00 89.94 110 ASP A O 1
ATOM 874 N N . GLY A 1 111 ? 1.600 3.217 -42.932 1.00 84.25 111 GLY A N 1
ATOM 875 C CA . GLY A 1 111 ? 1.654 1.772 -43.167 1.00 84.25 111 GLY A CA 1
ATOM 876 C C . GLY A 1 111 ? 3.057 1.228 -43.461 1.00 84.25 111 GLY A C 1
ATOM 877 O O . GLY A 1 111 ? 3.242 0.005 -43.519 1.00 84.25 111 GLY A O 1
ATOM 878 N N . SER A 1 112 ? 4.067 2.094 -43.589 1.00 87.44 112 SER A N 1
ATOM 879 C CA . SER A 1 112 ? 5.457 1.671 -43.731 1.00 87.44 112 SER A CA 1
ATOM 880 C C . SER A 1 112 ? 5.986 1.065 -42.420 1.00 87.44 112 SER A C 1
ATOM 882 O O . SER A 1 112 ? 5.481 1.315 -41.322 1.00 87.44 112 SER A O 1
ATOM 884 N N . LYS A 1 113 ? 6.997 0.193 -42.516 1.00 87.50 113 LYS A N 1
ATOM 885 C CA . LYS A 1 113 ? 7.620 -0.455 -41.350 1.00 87.50 113 LYS A CA 1
ATOM 886 C C . LYS A 1 113 ? 9.091 -0.088 -41.268 1.00 87.50 113 LYS A C 1
ATOM 888 O O . LYS A 1 113 ? 9.901 -0.565 -42.064 1.00 87.50 113 LYS A O 1
ATOM 893 N N . LEU A 1 114 ? 9.456 0.677 -40.246 1.00 85.62 114 LEU A N 1
ATOM 894 C CA . LEU A 1 114 ? 10.846 0.988 -39.950 1.00 85.62 114 LEU A CA 1
ATOM 895 C C . LEU A 1 114 ? 11.495 -0.195 -39.228 1.00 85.62 114 LEU A C 1
ATOM 897 O O . LEU A 1 114 ? 11.194 -0.470 -38.067 1.00 85.62 114 LEU A O 1
ATOM 901 N N . ARG A 1 115 ? 12.408 -0.906 -39.897 1.00 86.88 115 ARG A N 1
ATOM 902 C CA . ARG A 1 115 ? 13.202 -1.968 -39.258 1.00 86.88 115 ARG A CA 1
ATOM 903 C C . ARG A 1 115 ? 14.220 -1.352 -38.304 1.00 86.88 115 ARG A C 1
ATOM 905 O O . ARG A 1 115 ? 15.147 -0.677 -38.731 1.00 86.88 115 ARG A O 1
ATOM 912 N N . THR A 1 116 ? 14.100 -1.667 -37.022 1.00 83.31 116 THR A N 1
ATOM 913 C CA . THR A 1 116 ? 14.939 -1.093 -35.957 1.00 83.31 116 THR A CA 1
ATOM 914 C C . THR A 1 116 ? 16.326 -1.740 -35.858 1.00 83.31 116 THR A C 1
ATOM 916 O O . THR A 1 116 ? 17.219 -1.180 -35.232 1.00 83.31 116 THR A O 1
ATOM 919 N N . ARG A 1 117 ? 16.506 -2.944 -36.433 1.00 84.31 117 ARG A N 1
ATOM 920 C CA . ARG A 1 117 ? 17.760 -3.732 -36.427 1.00 84.31 117 ARG A CA 1
ATOM 921 C C . ARG A 1 117 ? 18.421 -3.840 -35.036 1.00 84.31 117 ARG A C 1
ATOM 923 O O . ARG A 1 117 ? 19.644 -3.883 -34.920 1.00 84.31 117 ARG A O 1
ATOM 930 N N . LEU A 1 118 ? 17.625 -3.907 -33.964 1.00 87.00 118 LEU A N 1
ATOM 931 C CA . LEU A 1 118 ? 18.153 -3.993 -32.599 1.00 87.00 118 LEU A CA 1
ATOM 932 C C . LEU A 1 118 ? 18.823 -5.348 -32.347 1.00 87.00 118 LEU A C 1
ATOM 934 O O . LEU A 1 118 ? 18.196 -6.402 -32.477 1.00 87.00 118 LEU A O 1
ATOM 938 N N . SER A 1 119 ? 20.080 -5.325 -31.895 1.00 90.19 119 SER A N 1
ATOM 939 C CA . SER A 1 119 ? 20.751 -6.549 -31.452 1.00 90.19 119 SER A CA 1
ATOM 940 C C . SER A 1 119 ? 20.028 -7.161 -30.237 1.00 90.19 119 SER A C 1
ATOM 942 O O . SER A 1 119 ? 19.492 -6.426 -29.398 1.00 90.19 119 SER A O 1
ATOM 944 N N . PRO A 1 120 ? 20.055 -8.495 -30.049 1.00 90.06 120 PRO A N 1
ATOM 945 C CA . PRO A 1 120 ? 19.425 -9.134 -28.890 1.00 90.06 120 PRO A CA 1
ATOM 946 C C . PRO A 1 120 ? 19.939 -8.600 -27.544 1.00 90.06 120 PRO A C 1
ATOM 948 O O . PRO A 1 120 ? 19.179 -8.490 -26.581 1.00 90.06 120 PRO A O 1
ATOM 951 N N . LYS A 1 121 ? 21.226 -8.228 -27.475 1.00 90.19 121 LYS A N 1
ATOM 952 C CA . LYS A 1 121 ? 21.840 -7.625 -26.282 1.00 90.19 121 LYS A CA 1
ATOM 953 C C . LYS A 1 121 ? 21.261 -6.236 -25.996 1.00 90.19 121 LYS A C 1
ATOM 955 O O . LYS A 1 121 ? 20.912 -5.959 -24.850 1.00 90.19 121 LYS A O 1
ATOM 960 N N . LEU A 1 122 ? 21.130 -5.390 -27.021 1.00 90.31 122 LEU A N 1
ATOM 961 C CA . LEU A 1 122 ? 20.550 -4.053 -26.885 1.00 90.31 122 LEU A CA 1
ATOM 962 C C . LEU A 1 122 ? 19.067 -4.127 -26.516 1.00 90.31 122 LEU A C 1
ATOM 964 O O . LEU A 1 122 ? 18.640 -3.436 -25.598 1.00 90.31 122 LEU A O 1
ATOM 968 N N . ARG A 1 123 ? 18.309 -5.039 -27.136 1.00 89.69 123 ARG A N 1
ATOM 969 C CA . ARG A 1 123 ? 16.900 -5.275 -26.796 1.00 89.69 123 ARG A CA 1
ATOM 970 C C . ARG A 1 123 ? 16.714 -5.606 -25.313 1.00 89.69 123 ARG A C 1
ATOM 972 O O . ARG A 1 123 ? 15.846 -5.029 -24.670 1.00 89.69 123 ARG A O 1
ATOM 979 N N . ARG A 1 124 ? 17.544 -6.492 -24.746 1.00 87.81 124 ARG A N 1
ATOM 980 C CA . ARG A 1 124 ? 17.491 -6.827 -23.308 1.00 87.81 124 ARG A CA 1
ATOM 981 C C . ARG A 1 124 ? 17.788 -5.617 -22.421 1.00 87.81 124 ARG A C 1
ATOM 983 O O . ARG A 1 124 ? 17.077 -5.405 -21.444 1.00 87.81 124 ARG A O 1
ATOM 990 N N . LYS A 1 125 ? 18.800 -4.815 -22.771 1.00 88.94 125 LYS A N 1
ATOM 991 C CA . LYS A 1 125 ? 19.129 -3.582 -22.037 1.00 88.94 125 LYS A CA 1
ATOM 992 C C . LYS A 1 125 ? 18.000 -2.552 -22.114 1.00 88.94 125 LYS A C 1
ATOM 994 O O . LYS A 1 125 ? 17.680 -1.952 -21.098 1.00 88.94 125 LYS A O 1
ATOM 999 N N . LEU A 1 126 ? 17.369 -2.396 -23.278 1.00 90.25 126 LEU A N 1
ATOM 1000 C CA . LEU A 1 126 ? 16.241 -1.484 -23.473 1.00 90.25 126 LEU A CA 1
ATOM 1001 C C . LEU A 1 126 ? 15.018 -1.908 -22.650 1.00 90.25 126 LEU A C 1
ATOM 1003 O O . LEU A 1 126 ? 14.422 -1.079 -21.977 1.00 90.25 126 LEU A O 1
ATOM 1007 N N . VAL A 1 127 ? 14.681 -3.203 -22.645 1.00 89.81 127 VAL A N 1
ATOM 1008 C CA . VAL A 1 127 ? 13.622 -3.758 -21.779 1.00 89.81 127 VAL A CA 1
ATOM 1009 C C . VAL A 1 127 ? 13.917 -3.466 -20.309 1.00 89.81 127 VAL A C 1
ATOM 1011 O O . VAL A 1 127 ? 13.035 -3.015 -19.586 1.00 89.81 127 VAL A O 1
ATOM 1014 N N . GLN A 1 128 ? 15.155 -3.702 -19.866 1.00 88.31 128 GLN A N 1
ATOM 1015 C CA . GLN A 1 128 ? 15.558 -3.456 -18.483 1.00 88.31 128 GLN A CA 1
ATOM 1016 C C . GLN A 1 128 ? 15.499 -1.965 -18.122 1.00 88.31 128 GLN A C 1
ATOM 1018 O O . GLN A 1 128 ? 15.047 -1.629 -17.031 1.00 88.31 128 GLN A O 1
ATOM 1023 N N . PHE A 1 129 ? 15.923 -1.088 -19.035 1.00 89.75 129 PHE A N 1
ATOM 1024 C CA . PHE A 1 129 ? 15.835 0.361 -18.873 1.00 89.75 129 PHE A CA 1
ATOM 1025 C C . PHE A 1 129 ? 14.382 0.816 -18.730 1.00 89.75 129 PHE A C 1
ATOM 1027 O O . PHE A 1 129 ? 14.051 1.457 -17.737 1.00 89.75 129 PHE A O 1
ATOM 1034 N N . LEU A 1 130 ? 13.511 0.426 -19.668 1.00 90.81 130 LEU A N 1
ATOM 1035 C CA . LEU A 1 130 ? 12.089 0.771 -19.626 1.00 90.81 130 LEU A CA 1
ATOM 1036 C C . LEU A 1 130 ? 11.443 0.263 -18.340 1.00 90.81 130 LEU A C 1
ATOM 1038 O O . LEU A 1 130 ? 10.761 1.019 -17.668 1.00 90.81 130 LEU A O 1
ATOM 1042 N N . TRP A 1 131 ? 11.723 -0.980 -17.942 1.00 89.31 131 TRP A N 1
ATOM 1043 C CA . TRP A 1 131 ? 11.172 -1.534 -16.710 1.00 89.31 131 TRP A CA 1
ATOM 1044 C C . TRP A 1 131 ? 11.622 -0.746 -15.477 1.00 89.31 131 TRP A C 1
ATOM 1046 O O . TRP A 1 131 ? 10.797 -0.416 -14.633 1.00 89.31 131 TRP A O 1
ATOM 1056 N N . ALA A 1 132 ? 12.907 -0.404 -15.368 1.00 87.88 132 ALA A N 1
ATOM 1057 C CA . ALA A 1 132 ? 13.399 0.375 -14.236 1.00 87.88 132 ALA A CA 1
ATOM 1058 C C . ALA A 1 132 ? 12.803 1.790 -14.212 1.00 87.88 132 ALA A C 1
ATOM 1060 O O . ALA A 1 132 ? 12.384 2.257 -13.152 1.00 87.88 132 ALA A O 1
ATOM 1061 N N . TYR A 1 133 ? 12.721 2.442 -15.373 1.00 88.75 133 TYR A N 1
ATOM 1062 C CA . TYR A 1 133 ? 12.222 3.807 -15.508 1.00 88.75 133 TYR A CA 1
ATOM 1063 C C . TYR A 1 133 ? 10.721 3.912 -15.215 1.00 88.75 133 TYR A C 1
ATOM 1065 O O . TYR A 1 133 ? 10.310 4.746 -14.415 1.00 88.75 133 TYR A O 1
ATOM 1073 N N . THR A 1 134 ? 9.911 3.016 -15.785 1.00 89.88 134 THR A N 1
ATOM 1074 C CA . THR A 1 134 ? 8.452 3.022 -15.611 1.00 89.88 134 THR A CA 1
ATOM 1075 C C . THR A 1 134 ? 7.992 2.254 -14.366 1.00 89.88 134 THR A C 1
ATOM 1077 O O . THR A 1 134 ? 6.801 1.981 -14.217 1.00 89.88 134 THR A O 1
ATOM 1080 N N . SER A 1 135 ? 8.913 1.825 -13.492 1.00 88.81 135 SER A N 1
ATOM 1081 C CA . SER A 1 135 ? 8.559 1.104 -12.265 1.00 88.81 135 SER A CA 1
ATOM 1082 C C . SER A 1 135 ? 8.027 2.043 -11.184 1.00 88.81 135 SER A C 1
ATOM 1084 O O . SER A 1 135 ? 8.626 3.080 -10.880 1.00 88.81 135 SER A O 1
ATOM 1086 N N . CYS A 1 136 ? 6.930 1.620 -10.559 1.00 91.06 136 CYS A N 1
ATOM 1087 C CA . CYS A 1 136 ? 6.296 2.305 -9.442 1.00 91.06 136 CYS A CA 1
ATOM 1088 C C . CYS A 1 136 ? 6.435 1.453 -8.174 1.00 91.06 136 CYS A C 1
ATOM 1090 O O . CYS A 1 136 ? 5.653 0.521 -7.978 1.00 91.06 136 CYS A O 1
ATOM 1092 N N . PRO A 1 137 ? 7.462 1.698 -7.342 1.00 90.38 137 PRO A N 1
ATOM 1093 C CA . PRO A 1 137 ? 7.610 0.991 -6.078 1.00 90.38 137 PRO A CA 1
ATOM 1094 C C . PRO A 1 137 ? 6.577 1.465 -5.050 1.00 90.38 137 PRO A C 1
ATOM 1096 O O . PRO A 1 137 ? 6.131 2.613 -5.083 1.00 90.38 137 PRO A O 1
ATOM 1099 N N . VAL A 1 138 ? 6.236 0.574 -4.119 1.00 90.94 138 VAL A N 1
ATOM 1100 C CA . VAL A 1 138 ? 5.371 0.886 -2.973 1.00 90.94 138 VAL A CA 1
ATOM 1101 C C . VAL A 1 138 ? 6.252 1.265 -1.788 1.00 90.94 138 VAL A C 1
ATOM 1103 O O . VAL A 1 138 ? 7.174 0.528 -1.434 1.00 90.94 138 VAL A O 1
ATOM 1106 N N . TYR A 1 139 ? 5.970 2.412 -1.182 1.00 89.94 139 TYR A N 1
ATOM 1107 C CA . TYR A 1 139 ? 6.613 2.896 0.034 1.00 89.94 139 TYR A CA 1
ATOM 1108 C C . TYR A 1 139 ? 5.744 2.532 1.225 1.00 89.94 139 TYR A C 1
ATOM 1110 O O . TYR A 1 139 ? 4.642 3.047 1.382 1.00 89.94 139 TYR A O 1
ATOM 1118 N N . GLU A 1 140 ? 6.227 1.634 2.064 1.00 89.44 140 GLU A N 1
ATOM 1119 C CA . GLU A 1 140 ? 5.514 1.195 3.252 1.00 89.44 140 GLU A CA 1
ATOM 1120 C C . GLU A 1 140 ? 5.979 2.009 4.452 1.00 89.44 140 GLU A C 1
ATOM 1122 O O . GLU A 1 140 ? 7.173 2.081 4.755 1.00 89.44 140 GLU A O 1
ATOM 1127 N N . LYS A 1 141 ? 5.026 2.616 5.155 1.00 89.31 141 LYS A N 1
ATOM 1128 C CA . LYS A 1 141 ? 5.301 3.388 6.362 1.00 89.31 141 LYS A CA 1
ATOM 1129 C C . LYS A 1 141 ? 4.278 3.069 7.434 1.00 89.31 141 LYS A C 1
ATOM 1131 O O . LYS A 1 141 ? 3.085 2.937 7.168 1.00 89.31 141 LYS A O 1
ATOM 1136 N N . TRP A 1 142 ? 4.750 2.979 8.670 1.00 90.25 142 TRP A N 1
ATOM 1137 C CA . TRP A 1 142 ? 3.872 2.861 9.823 1.00 90.25 142 TRP A CA 1
ATOM 1138 C C . TRP A 1 142 ? 3.173 4.183 10.110 1.00 90.25 142 TRP A C 1
ATOM 1140 O O . TRP A 1 142 ? 3.811 5.221 10.306 1.00 90.25 142 TRP A O 1
ATOM 1150 N N . ARG A 1 143 ? 1.847 4.128 10.173 1.00 90.00 143 ARG A N 1
ATOM 1151 C CA . ARG A 1 143 ? 0.979 5.258 10.464 1.00 90.00 143 ARG A CA 1
ATOM 1152 C C . ARG A 1 143 ? 0.243 5.041 11.776 1.00 90.00 143 ARG A C 1
ATOM 1154 O O . ARG A 1 143 ? -0.197 3.937 12.084 1.00 90.00 143 ARG A O 1
ATOM 1161 N N . ASP A 1 144 ? 0.101 6.125 12.528 1.00 91.44 144 ASP A N 1
ATOM 1162 C CA . ASP A 1 144 ? -0.724 6.176 13.729 1.00 91.44 144 ASP A CA 1
ATOM 1163 C C . ASP A 1 144 ? -2.161 6.566 13.360 1.00 91.44 144 ASP A C 1
ATOM 1165 O O . ASP A 1 144 ? -2.411 7.689 12.903 1.00 91.44 144 ASP A O 1
ATOM 1169 N N . LEU A 1 145 ? -3.096 5.638 13.552 1.00 90.56 145 LEU A N 1
ATOM 1170 C CA . LEU A 1 145 ? -4.524 5.869 13.339 1.00 90.56 145 LEU A CA 1
ATOM 1171 C C . LEU A 1 145 ? -5.190 6.558 14.543 1.00 90.56 145 LEU A C 1
ATOM 1173 O O . LEU A 1 145 ? -6.247 7.162 14.386 1.00 90.56 145 LEU A O 1
ATOM 1177 N N . GLY A 1 146 ? -4.560 6.531 15.721 1.00 90.38 146 GLY A N 1
ATOM 1178 C CA . GLY A 1 146 ? -5.076 7.119 16.957 1.00 90.38 146 GLY A CA 1
ATOM 1179 C C . GLY A 1 146 ? -5.757 6.118 17.896 1.00 90.38 146 GLY A C 1
ATOM 1180 O O . GLY A 1 146 ? -5.888 4.931 17.607 1.00 90.38 146 GLY A O 1
ATOM 1181 N N . ILE A 1 147 ? -6.190 6.609 19.062 1.00 91.06 147 ILE A N 1
ATOM 1182 C CA . ILE A 1 147 ? -6.734 5.786 20.161 1.00 91.06 147 ILE A CA 1
ATOM 1183 C C . ILE A 1 147 ? -8.113 5.182 19.858 1.00 91.06 147 ILE A C 1
ATOM 1185 O O . ILE A 1 147 ? -8.505 4.186 20.458 1.00 91.06 147 ILE A O 1
ATOM 1189 N N . ARG A 1 148 ? -8.839 5.752 18.891 1.00 92.06 148 ARG A N 1
ATOM 1190 C CA . ARG A 1 148 ? -10.149 5.264 18.432 1.00 92.06 148 ARG A CA 1
ATOM 1191 C C . ARG A 1 148 ? -10.040 4.126 17.414 1.00 92.06 148 ARG A C 1
ATOM 1193 O O . ARG A 1 148 ? -11.058 3.686 16.876 1.00 92.06 148 ARG A O 1
ATOM 1200 N N . PHE A 1 149 ? -8.826 3.658 17.132 1.00 93.94 149 PHE A N 1
ATOM 1201 C CA . PHE A 1 149 ? -8.558 2.492 16.303 1.00 93.94 149 PHE A CA 1
ATOM 1202 C C . PHE A 1 149 ? -7.710 1.481 17.060 1.00 93.94 149 PHE A C 1
ATOM 1204 O O . PHE A 1 149 ? -6.814 1.833 17.829 1.00 93.94 149 PHE A O 1
ATOM 1211 N N . TRP A 1 150 ? -7.983 0.206 16.811 1.00 94.62 150 TRP A N 1
ATOM 1212 C CA . TRP A 1 150 ? -7.201 -0.883 17.362 1.00 94.62 150 TRP A CA 1
ATOM 1213 C C . TRP A 1 150 ? -6.995 -1.982 16.310 1.00 94.62 150 TRP A C 1
ATOM 1215 O O . TRP A 1 150 ? -7.983 -2.481 15.768 1.00 94.62 150 TRP A O 1
ATOM 1225 N N . PRO A 1 151 ? -5.755 -2.414 16.027 1.00 94.44 151 PRO A N 1
ATOM 1226 C CA . PRO A 1 151 ? -4.487 -1.906 16.562 1.00 94.44 151 PRO A CA 1
ATOM 1227 C C . PRO A 1 151 ? -4.194 -0.466 16.108 1.00 94.44 151 PRO A C 1
ATOM 1229 O O . PRO A 1 151 ? -4.605 -0.057 15.027 1.00 94.44 151 PRO A O 1
ATOM 1232 N N . ARG A 1 152 ? -3.509 0.315 16.955 1.00 93.12 152 ARG A N 1
ATOM 1233 C CA . ARG A 1 152 ? -3.283 1.758 16.738 1.00 93.12 152 ARG A CA 1
ATOM 1234 C C . ARG A 1 152 ? -2.373 2.052 15.542 1.00 93.12 152 ARG A C 1
ATOM 1236 O O . ARG A 1 152 ? -2.567 3.053 14.855 1.00 93.12 152 ARG A O 1
ATOM 1243 N N . TRP A 1 153 ? -1.367 1.207 15.326 1.00 93.00 153 TRP A N 1
ATOM 1244 C CA . TRP A 1 153 ? -0.379 1.386 14.269 1.00 93.00 153 TRP A CA 1
ATOM 1245 C C . TRP A 1 153 ? -0.676 0.444 13.113 1.00 93.00 153 TRP A C 1
ATOM 1247 O O . TRP A 1 153 ? -0.759 -0.771 13.307 1.00 93.00 153 TRP A O 1
ATOM 1257 N N . LEU A 1 154 ? -0.785 1.010 11.915 1.00 92.88 154 LEU A N 1
ATOM 1258 C CA . LEU A 1 154 ? -1.003 0.270 10.679 1.00 92.88 154 LEU A CA 1
ATOM 1259 C C . LEU A 1 154 ? 0.106 0.609 9.681 1.00 92.88 154 LEU A C 1
ATOM 1261 O O . LEU A 1 154 ? 0.456 1.777 9.511 1.00 92.88 154 LEU A O 1
ATOM 1265 N N . LYS A 1 155 ? 0.686 -0.403 9.040 1.00 91.31 155 LYS A N 1
ATOM 1266 C CA . LYS A 1 155 ? 1.635 -0.229 7.943 1.00 91.31 155 LYS A CA 1
ATOM 1267 C C . LYS A 1 155 ? 0.842 0.036 6.669 1.00 91.31 155 LYS A C 1
ATOM 1269 O O . LYS A 1 155 ? 0.154 -0.848 6.166 1.00 91.31 155 LYS A O 1
ATOM 1274 N N . GLU A 1 156 ? 0.939 1.256 6.164 1.00 90.06 156 GLU A N 1
ATOM 1275 C CA . GLU A 1 156 ? 0.253 1.689 4.951 1.00 90.06 156 GLU A CA 1
ATOM 1276 C C . GLU A 1 156 ? 1.250 1.844 3.799 1.00 90.06 156 GLU A C 1
ATOM 1278 O O . GLU A 1 156 ? 2.329 2.425 3.962 1.00 90.06 156 GLU A O 1
ATOM 1283 N N . GLY A 1 157 ? 0.880 1.328 2.627 1.00 90.56 157 GLY A N 1
ATOM 1284 C CA . GLY A 1 157 ? 1.601 1.561 1.380 1.00 90.56 157 GLY A CA 1
ATOM 1285 C C . GLY A 1 157 ? 1.253 2.922 0.779 1.00 90.56 157 GLY A C 1
ATOM 1286 O O . GLY A 1 157 ? 0.111 3.360 0.851 1.00 90.56 157 GLY A O 1
ATOM 1287 N N . HIS A 1 158 ? 2.237 3.578 0.176 1.00 89.75 158 HIS A N 1
ATOM 1288 C CA . HIS A 1 158 ? 2.110 4.856 -0.517 1.00 89.75 158 HIS A CA 1
ATOM 1289 C C . HIS A 1 158 ? 2.862 4.794 -1.852 1.00 89.75 158 HIS A C 1
ATOM 1291 O O . HIS A 1 158 ? 3.912 4.157 -1.957 1.00 89.75 158 HIS A O 1
ATOM 1297 N N . CYS A 1 159 ? 2.341 5.467 -2.876 1.00 90.31 159 CYS A N 1
ATOM 1298 C CA . CYS A 1 159 ? 3.007 5.600 -4.172 1.00 90.31 159 CYS A CA 1
ATOM 1299 C C . CYS A 1 159 ? 3.724 6.952 -4.245 1.00 90.31 159 CYS A C 1
ATOM 1301 O O . CYS A 1 159 ? 3.148 7.970 -3.871 1.00 90.31 159 CYS A O 1
ATOM 1303 N N . GLN A 1 160 ? 4.965 6.978 -4.735 1.00 85.50 160 GLN A N 1
ATOM 1304 C CA . GLN A 1 160 ? 5.700 8.232 -4.919 1.00 85.50 160 GLN A CA 1
ATOM 1305 C C . GLN A 1 160 ? 5.342 8.871 -6.264 1.00 85.50 160 GLN A C 1
ATOM 1307 O O . GLN A 1 160 ? 5.614 8.297 -7.318 1.00 85.50 160 GLN A O 1
ATOM 1312 N N . SER A 1 161 ? 4.776 10.075 -6.227 1.00 84.50 161 SER A N 1
ATOM 1313 C CA . SER A 1 161 ? 4.312 10.818 -7.406 1.00 84.50 161 SER A CA 1
ATOM 1314 C C . SER A 1 161 ? 5.261 11.933 -7.868 1.00 84.50 161 SER A C 1
ATOM 1316 O O . SER A 1 161 ? 4.924 12.661 -8.794 1.00 84.50 161 SER A O 1
ATOM 1318 N N . GLU A 1 162 ? 6.440 12.073 -7.253 1.00 84.75 162 GLU A N 1
ATOM 1319 C CA . GLU A 1 162 ? 7.393 13.167 -7.529 1.00 84.75 162 GLU A CA 1
ATOM 1320 C C . GLU A 1 162 ? 8.054 13.085 -8.913 1.00 84.75 162 GLU A C 1
ATOM 1322 O O . GLU A 1 162 ? 8.490 14.097 -9.456 1.00 84.75 162 GLU A O 1
ATOM 1327 N N . ARG A 1 163 ? 8.146 11.881 -9.493 1.00 86.69 163 ARG A N 1
ATOM 1328 C CA . ARG A 1 163 ? 8.760 11.653 -10.808 1.00 86.69 163 ARG A CA 1
ATOM 1329 C C . ARG A 1 163 ? 7.730 11.168 -11.818 1.00 86.69 163 ARG A C 1
ATOM 1331 O O . ARG A 1 163 ? 6.862 10.360 -11.485 1.00 86.69 163 ARG A O 1
ATOM 1338 N N . SER A 1 164 ? 7.902 11.583 -13.071 1.00 90.44 164 SER A N 1
ATOM 1339 C CA . SER A 1 164 ? 7.175 10.965 -14.177 1.00 90.44 164 SER A CA 1
ATOM 1340 C C . SER A 1 164 ? 7.625 9.516 -14.356 1.00 90.44 164 SER A C 1
ATOM 1342 O O . SER A 1 164 ? 8.822 9.225 -14.366 1.00 90.44 164 SER A O 1
ATOM 1344 N N . CYS A 1 165 ? 6.663 8.614 -14.521 1.00 91.50 165 CYS A N 1
ATOM 1345 C CA . CYS A 1 165 ? 6.902 7.202 -14.815 1.00 91.50 165 CYS A CA 1
ATOM 1346 C C . CYS A 1 165 ? 6.727 6.866 -16.308 1.00 91.50 165 CYS A C 1
ATOM 1348 O O . CYS A 1 165 ? 6.862 5.702 -16.682 1.00 91.50 165 CYS A O 1
ATOM 1350 N N . SER A 1 166 ? 6.448 7.855 -17.167 1.00 91.88 166 SER A N 1
ATOM 1351 C CA . SER A 1 166 ? 6.277 7.689 -18.619 1.00 91.88 166 SER A CA 1
ATOM 1352 C C . SER A 1 166 ? 7.317 8.431 -19.454 1.00 91.88 166 SER A C 1
ATOM 1354 O O . SER A 1 166 ? 7.970 9.366 -18.987 1.00 91.88 166 SER A O 1
ATOM 1356 N N . ILE A 1 167 ? 7.423 8.013 -20.720 1.00 90.12 167 ILE A N 1
ATOM 1357 C CA . ILE A 1 167 ? 8.201 8.669 -21.776 1.00 90.12 167 ILE A CA 1
ATOM 1358 C C . ILE A 1 167 ? 7.247 8.933 -22.959 1.00 90.12 167 ILE A C 1
ATOM 1360 O O . ILE A 1 167 ? 6.740 7.953 -23.512 1.00 90.12 167 ILE A O 1
ATOM 1364 N N . PRO A 1 168 ? 7.011 10.194 -23.378 1.00 90.56 168 PRO A N 1
ATOM 1365 C CA . PRO A 1 168 ? 7.436 11.445 -22.736 1.00 90.56 168 PRO A CA 1
ATOM 1366 C C . PRO A 1 168 ? 6.826 11.622 -21.330 1.00 90.56 168 PRO A C 1
ATOM 1368 O O . PRO A 1 168 ? 5.926 10.864 -20.945 1.00 90.56 168 PRO A O 1
ATOM 1371 N N . PRO A 1 169 ? 7.335 12.575 -20.528 1.00 90.12 169 PRO A N 1
ATOM 1372 C CA . PRO A 1 169 ? 6.828 12.780 -19.181 1.00 90.12 169 PRO A CA 1
ATOM 1373 C C . PRO A 1 169 ? 5.360 13.227 -19.177 1.00 90.12 169 PRO A C 1
ATOM 1375 O O . PRO A 1 169 ? 4.967 14.040 -20.007 1.00 90.12 169 PRO A O 1
ATOM 1378 N N . GLY A 1 170 ? 4.560 12.693 -18.247 1.00 89.56 170 GLY A N 1
ATOM 1379 C CA . GLY A 1 170 ? 3.138 13.049 -18.107 1.00 89.56 170 GLY A CA 1
ATOM 1380 C C . GLY A 1 170 ? 2.313 12.115 -17.213 1.00 89.56 170 GLY A C 1
ATOM 1381 O O . GLY A 1 170 ? 1.292 12.519 -16.665 1.00 89.56 170 GLY A O 1
ATOM 1382 N N . MET A 1 171 ? 2.757 10.874 -17.013 1.00 92.12 171 MET A N 1
ATOM 1383 C CA . MET A 1 171 ? 2.118 9.921 -16.100 1.00 92.12 171 MET A CA 1
ATOM 1384 C C . MET A 1 171 ? 2.846 9.884 -14.755 1.00 92.12 171 MET A C 1
ATOM 1386 O O . MET A 1 171 ? 4.073 10.004 -14.704 1.00 92.12 171 MET A O 1
ATOM 1390 N N . THR A 1 172 ? 2.116 9.637 -13.670 1.00 93.12 172 THR A N 1
ATOM 1391 C CA . THR A 1 172 ? 2.679 9.468 -12.323 1.00 93.12 172 THR A CA 1
ATOM 1392 C C . THR A 1 172 ? 2.287 8.129 -11.715 1.00 93.12 172 THR A C 1
ATOM 1394 O O . THR A 1 172 ? 1.351 7.458 -12.148 1.00 93.12 172 THR A O 1
ATOM 1397 N N . CYS A 1 173 ? 3.049 7.695 -10.712 1.00 92.12 173 CYS A N 1
ATOM 1398 C CA . CYS A 1 173 ? 2.733 6.466 -10.003 1.00 92.12 173 CYS A CA 1
ATOM 1399 C C . CYS A 1 173 ? 1.504 6.665 -9.116 1.00 92.12 173 CYS A C 1
ATOM 1401 O O . CYS A 1 173 ? 1.532 7.469 -8.183 1.00 92.12 173 CYS A O 1
ATOM 1403 N N . LYS A 1 174 ? 0.457 5.886 -9.383 1.00 91.56 174 LYS A N 1
ATOM 1404 C CA . LYS A 1 174 ? -0.792 5.866 -8.624 1.00 91.56 174 LYS A CA 1
ATOM 1405 C C . LYS A 1 174 ? -1.050 4.493 -8.002 1.00 91.56 174 LYS A C 1
ATOM 1407 O O . LYS A 1 174 ? -0.515 3.490 -8.487 1.00 91.56 174 LYS A O 1
ATOM 1412 N N . PRO A 1 175 ? -1.858 4.427 -6.933 1.00 92.44 175 PRO A N 1
ATOM 1413 C CA . PRO A 1 175 ? -2.284 3.159 -6.357 1.00 92.44 175 PRO A CA 1
ATOM 1414 C C . PRO A 1 175 ? -3.078 2.348 -7.385 1.00 92.44 175 PRO A C 1
ATOM 1416 O O . PRO A 1 175 ? -4.033 2.856 -7.964 1.00 92.44 175 PRO A O 1
ATOM 1419 N N . SER A 1 176 ? -2.695 1.093 -7.612 1.00 90.75 176 SER A N 1
ATOM 1420 C CA . SER A 1 176 ? -3.389 0.212 -8.563 1.00 90.75 176 SER A CA 1
ATOM 1421 C C . SER A 1 176 ? -4.103 -0.953 -7.892 1.00 90.75 176 SER A C 1
ATOM 1423 O O . SER A 1 176 ? -5.079 -1.469 -8.425 1.00 90.75 176 SER A O 1
ATOM 1425 N N . GLU A 1 177 ? -3.598 -1.395 -6.740 1.00 90.88 177 GLU A N 1
ATOM 1426 C CA . GLU A 1 177 ? -4.159 -2.504 -5.978 1.00 90.88 177 GLU A CA 1
ATOM 1427 C C . GLU A 1 177 ? -4.095 -2.189 -4.484 1.00 90.88 177 GLU A C 1
ATOM 1429 O O . GLU A 1 177 ? -3.117 -1.612 -3.993 1.00 90.88 177 GLU A O 1
ATOM 1434 N N . ALA A 1 178 ? -5.148 -2.572 -3.768 1.00 9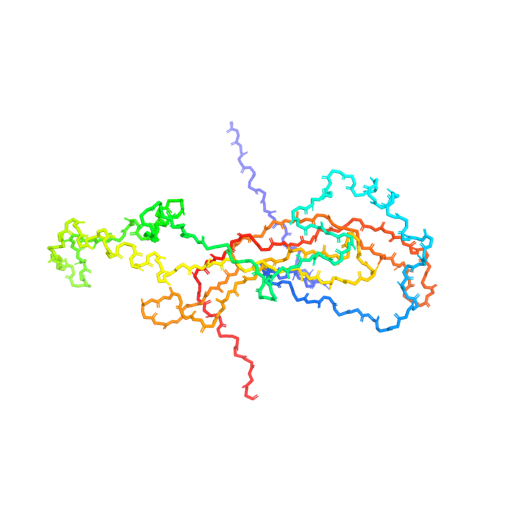2.19 178 ALA A N 1
ATOM 1435 C CA . ALA A 1 178 ? -5.223 -2.469 -2.323 1.00 92.19 178 ALA A CA 1
ATOM 1436 C C . ALA A 1 178 ? -5.818 -3.746 -1.733 1.00 92.19 178 ALA A C 1
ATOM 1438 O O . ALA A 1 178 ? -6.752 -4.334 -2.280 1.00 92.19 178 ALA A O 1
ATOM 1439 N N . GLU A 1 179 ? -5.298 -4.139 -0.578 1.00 92.50 179 GLU A N 1
ATOM 1440 C CA . GLU A 1 179 ? -5.820 -5.229 0.229 1.00 92.50 179 GLU A CA 1
ATOM 1441 C C . GLU A 1 179 ? -6.553 -4.653 1.442 1.00 92.50 179 GLU A C 1
ATOM 1443 O O . GLU A 1 179 ? -6.062 -3.748 2.116 1.00 92.50 179 GLU A O 1
ATOM 1448 N N . TYR A 1 180 ? -7.737 -5.175 1.748 1.00 92.50 180 TYR A N 1
ATOM 1449 C CA . TYR A 1 180 ? -8.496 -4.727 2.911 1.00 92.50 180 TYR A CA 1
ATOM 1450 C C . TYR A 1 180 ? -8.078 -5.495 4.158 1.00 92.50 180 TYR A C 1
ATOM 1452 O O . TYR A 1 180 ? -8.321 -6.695 4.275 1.00 92.50 180 TYR A O 1
ATOM 1460 N N . LYS A 1 181 ? -7.535 -4.773 5.133 1.00 94.19 181 LYS A N 1
ATOM 1461 C CA . LYS A 1 181 ? -7.240 -5.296 6.463 1.00 94.19 181 LYS A CA 1
ATOM 1462 C C . LYS A 1 181 ? -8.385 -4.944 7.410 1.00 94.19 181 LYS A C 1
ATOM 1464 O O . LYS A 1 181 ? -8.912 -3.832 7.388 1.00 94.19 181 LYS A O 1
ATOM 1469 N N . VAL A 1 182 ? -8.819 -5.901 8.226 1.00 96.00 182 VAL A N 1
ATOM 1470 C CA . VAL A 1 182 ? -9.872 -5.643 9.217 1.00 96.00 182 VAL A CA 1
ATOM 1471 C C . VAL A 1 182 ? -9.227 -5.078 10.474 1.00 96.00 182 VAL A C 1
ATOM 1473 O O . VAL A 1 182 ? -8.310 -5.686 11.009 1.00 96.00 182 VAL A O 1
ATOM 1476 N N . ILE A 1 183 ? -9.722 -3.944 10.957 1.00 95.38 183 ILE A N 1
ATOM 1477 C CA . ILE A 1 183 ? -9.307 -3.326 12.223 1.00 95.38 183 ILE A CA 1
ATOM 1478 C C . ILE A 1 183 ? -10.542 -2.999 13.061 1.00 95.38 183 ILE A C 1
ATOM 1480 O O . ILE A 1 183 ? -11.671 -3.053 12.572 1.00 95.38 183 ILE A O 1
ATOM 1484 N N . LEU A 1 184 ? -10.355 -2.670 14.333 1.00 95.88 184 LEU A N 1
ATOM 1485 C CA . LEU A 1 184 ? -11.434 -2.246 15.216 1.00 95.88 184 LEU A CA 1
ATOM 1486 C C . LEU A 1 184 ? -11.502 -0.717 15.272 1.00 95.88 184 LEU A C 1
ATOM 1488 O O . LEU A 1 184 ? -10.492 -0.046 15.464 1.00 95.88 184 LEU A O 1
ATOM 1492 N N . ARG A 1 185 ? -12.712 -0.173 15.152 1.00 94.56 185 ARG A N 1
ATOM 1493 C CA . ARG A 1 185 ? -13.047 1.241 15.360 1.00 94.56 185 ARG A CA 1
ATOM 1494 C C . ARG A 1 185 ? -13.825 1.378 16.662 1.00 94.56 185 ARG A C 1
ATOM 1496 O O . ARG A 1 185 ? -14.790 0.642 16.870 1.00 94.56 185 ARG A O 1
ATOM 1503 N N . TRP A 1 186 ? -13.453 2.328 17.507 1.00 92.62 186 TRP A N 1
ATOM 1504 C CA . TRP A 1 186 ? -14.283 2.749 18.627 1.00 92.62 186 TRP A CA 1
ATOM 1505 C C . TRP A 1 186 ? -15.416 3.625 18.101 1.00 92.62 186 TRP A C 1
ATOM 1507 O O . TRP A 1 186 ? -15.178 4.674 17.502 1.00 92.62 186 TRP A O 1
ATOM 1517 N N . HIS A 1 187 ? -16.650 3.160 18.261 1.00 90.12 187 HIS A N 1
ATOM 1518 C CA . HIS A 1 187 ? -17.824 3.818 17.708 1.00 90.12 187 HIS A CA 1
ATOM 1519 C C . HIS A 1 187 ? -18.888 4.009 18.785 1.00 90.12 187 HIS A C 1
ATOM 1521 O O . HIS A 1 187 ? -19.320 3.037 19.406 1.00 90.12 187 HIS A O 1
ATOM 1527 N N . CYS A 1 188 ? -19.326 5.254 18.964 1.00 87.31 188 CYS A N 1
ATOM 1528 C CA . CYS A 1 188 ? -20.417 5.642 19.852 1.00 87.31 188 CYS A CA 1
ATOM 1529 C C . CYS A 1 188 ? -21.685 5.908 19.040 1.00 87.31 188 CYS A C 1
ATOM 1531 O O . CYS A 1 188 ? -21.633 6.594 18.020 1.00 87.31 188 CYS A O 1
ATOM 1533 N N . GLN A 1 189 ? -22.819 5.375 19.496 1.00 79.69 189 GLN A N 1
ATOM 1534 C CA . GLN A 1 189 ? -24.122 5.750 18.955 1.00 79.69 189 GLN A CA 1
ATOM 1535 C C . GLN A 1 189 ? -24.550 7.076 19.604 1.00 79.69 189 GLN A C 1
ATOM 1537 O O . GLN A 1 189 ? -24.308 7.283 20.788 1.00 79.69 189 GLN A O 1
ATOM 1542 N N . ASP A 1 190 ? -25.186 7.966 18.839 1.00 69.31 190 ASP A N 1
ATOM 1543 C CA . ASP A 1 190 ? -25.649 9.280 19.319 1.00 69.31 190 ASP A CA 1
ATOM 1544 C C . ASP A 1 190 ? -24.497 10.215 19.774 1.00 69.31 190 ASP A C 1
ATOM 1546 O O . ASP A 1 190 ? -23.999 10.146 20.900 1.00 69.31 190 ASP A O 1
ATOM 1550 N N . TRP A 1 191 ? -24.059 11.109 18.876 1.00 63.66 191 TRP A N 1
ATOM 1551 C CA . TRP A 1 191 ? -22.950 12.046 19.121 1.00 63.66 191 TRP A CA 1
ATOM 1552 C C . TRP A 1 191 ? -23.230 13.001 20.291 1.00 63.66 191 TRP A C 1
ATOM 1554 O O . TRP A 1 191 ? -22.312 13.404 21.003 1.00 63.66 191 TRP A O 1
ATOM 1564 N N . GLU A 1 192 ? -24.488 13.344 20.558 1.00 65.62 192 GLU A N 1
ATOM 1565 C CA . GLU A 1 192 ? -24.805 14.295 21.623 1.00 65.62 192 GLU A CA 1
ATOM 1566 C C . GLU A 1 192 ? -24.583 13.675 23.004 1.00 65.62 192 GLU A C 1
ATOM 1568 O O . GLU A 1 192 ? -23.961 14.295 23.874 1.00 65.62 192 GLU A O 1
ATOM 1573 N N . LYS A 1 193 ? -25.001 12.416 23.180 1.00 65.62 193 LYS A N 1
ATOM 1574 C CA . LYS A 1 193 ? -25.008 11.728 24.482 1.00 65.62 193 LYS A CA 1
ATOM 1575 C C . LYS A 1 193 ? -23.947 10.634 24.626 1.00 65.62 193 LYS A C 1
ATOM 1577 O O . LYS A 1 193 ? -23.873 10.034 25.695 1.00 65.62 193 LYS A O 1
ATOM 1582 N N . ALA A 1 194 ? -23.158 10.369 23.578 1.00 63.84 194 ALA A N 1
ATOM 1583 C CA . ALA A 1 194 ? -22.143 9.310 23.516 1.00 63.84 194 ALA A CA 1
ATOM 1584 C C . ALA A 1 194 ? -22.652 7.968 24.080 1.00 63.84 194 ALA A C 1
ATOM 1586 O O . ALA A 1 194 ? -21.962 7.270 24.825 1.00 63.84 194 ALA A O 1
ATOM 1587 N N . LYS A 1 195 ? -23.903 7.612 23.775 1.00 70.81 195 LYS A N 1
ATOM 1588 C CA . LYS A 1 195 ? -24.530 6.423 24.355 1.00 70.81 195 LYS A CA 1
ATOM 1589 C C . LYS A 1 195 ? -24.020 5.173 23.634 1.00 70.81 195 LYS A C 1
ATOM 1591 O O . LYS A 1 195 ? -23.980 5.103 22.413 1.00 70.81 195 LYS A O 1
ATOM 1596 N N . LYS A 1 196 ? -23.685 4.125 24.393 1.00 79.31 196 LYS A N 1
ATOM 1597 C CA . LYS A 1 196 ? -23.341 2.791 23.854 1.00 79.31 196 LYS A CA 1
ATOM 1598 C C . LYS A 1 196 ? -22.124 2.798 22.912 1.00 79.31 196 LYS A C 1
ATOM 1600 O O . LYS A 1 196 ? -22.206 2.352 21.765 1.00 79.3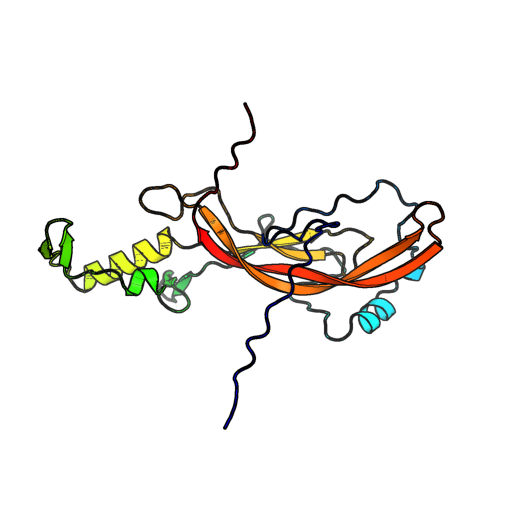1 196 LYS A O 1
ATOM 1605 N N . CYS A 1 197 ? -20.987 3.278 23.406 1.00 87.81 197 CYS A N 1
ATOM 1606 C CA . CYS A 1 197 ? -19.718 3.124 22.706 1.00 87.81 197 CYS A CA 1
ATOM 1607 C C . CYS A 1 197 ? -19.245 1.667 22.719 1.00 87.81 197 CYS A C 1
ATOM 1609 O O . CYS A 1 197 ? -19.360 0.968 23.725 1.00 87.81 197 CYS A O 1
ATOM 1611 N N . ARG A 1 198 ? -18.745 1.188 21.579 1.00 91.69 198 ARG A N 1
ATOM 1612 C CA . ARG A 1 198 ? -18.196 -0.164 21.448 1.00 91.69 198 ARG A CA 1
ATOM 1613 C C . ARG A 1 198 ? -17.192 -0.251 20.312 1.00 91.69 198 ARG A C 1
ATOM 1615 O O . ARG A 1 198 ? -17.269 0.475 19.324 1.00 91.69 198 ARG A O 1
ATOM 1622 N N . TRP A 1 199 ? -16.322 -1.248 20.399 1.00 93.75 199 TRP A N 1
ATOM 1623 C CA . TRP A 1 199 ? -15.472 -1.645 19.283 1.00 93.75 199 TRP A CA 1
ATOM 1624 C C . TRP A 1 199 ? -16.288 -2.335 18.186 1.00 93.75 199 TRP A C 1
ATOM 1626 O O . TRP A 1 199 ? -17.014 -3.297 18.462 1.00 93.75 199 TRP A O 1
ATOM 1636 N N . ILE A 1 200 ? -16.151 -1.880 16.946 1.00 93.94 200 ILE A N 1
ATOM 1637 C CA . ILE A 1 200 ? -16.747 -2.503 15.760 1.00 93.94 200 ILE A CA 1
ATOM 1638 C C . ILE A 1 200 ? -15.656 -2.859 14.745 1.00 93.94 200 ILE A C 1
ATOM 1640 O O . ILE A 1 200 ? -14.712 -2.086 14.591 1.00 93.94 200 ILE A O 1
ATOM 1644 N N . PRO A 1 201 ? -15.748 -4.007 14.057 1.00 95.12 201 PRO A N 1
ATOM 1645 C CA . PRO A 1 201 ? -14.828 -4.326 12.976 1.00 95.12 201 PRO A CA 1
ATOM 1646 C C . PRO A 1 201 ? -15.131 -3.455 11.753 1.00 95.12 201 PRO A C 1
ATOM 1648 O O . PRO A 1 201 ? -16.285 -3.318 11.347 1.00 95.12 201 PRO A O 1
ATOM 1651 N N . ILE A 1 202 ? -14.088 -2.895 11.153 1.00 94.19 202 ILE A N 1
ATOM 1652 C CA . ILE A 1 202 ? -14.141 -2.117 9.914 1.00 94.19 202 ILE A CA 1
ATOM 1653 C C . ILE A 1 202 ? -13.078 -2.630 8.943 1.00 94.19 202 ILE A C 1
ATOM 1655 O O . ILE A 1 202 ? -12.074 -3.206 9.358 1.00 94.19 202 ILE A O 1
ATOM 1659 N N . ARG A 1 203 ? -13.297 -2.423 7.644 1.00 93.62 203 ARG A N 1
ATOM 1660 C CA . ARG A 1 203 ? -12.325 -2.751 6.597 1.00 93.62 203 ARG A CA 1
ATOM 1661 C C . ARG A 1 203 ? -11.539 -1.496 6.241 1.00 93.62 203 ARG A C 1
ATOM 1663 O O . ARG A 1 203 ? -12.140 -0.516 5.814 1.00 93.62 203 ARG A O 1
ATOM 1670 N N . HIS A 1 204 ? -10.224 -1.546 6.399 1.00 91.62 204 HIS A N 1
ATOM 1671 C CA . HIS A 1 204 ? -9.305 -0.464 6.064 1.00 91.62 204 HIS A CA 1
ATOM 1672 C C . HIS A 1 204 ? -8.419 -0.902 4.893 1.00 91.62 204 HIS A C 1
ATOM 1674 O O . HIS A 1 204 ? -7.773 -1.947 4.997 1.00 91.62 204 HIS A O 1
ATOM 1680 N N . PRO A 1 205 ? -8.411 -0.184 3.761 1.00 92.50 205 PRO A N 1
ATOM 1681 C CA . PRO A 1 205 ? -7.583 -0.559 2.622 1.00 92.50 205 PRO A CA 1
ATOM 1682 C C . PRO A 1 205 ? -6.111 -0.216 2.884 1.00 92.50 205 PRO A C 1
ATOM 1684 O O . PRO A 1 205 ? -5.782 0.837 3.424 1.00 92.50 205 PRO A O 1
ATOM 1687 N N . VAL A 1 206 ? -5.223 -1.110 2.466 1.00 92.12 206 VAL A N 1
ATOM 1688 C CA . VAL A 1 206 ? -3.770 -0.940 2.480 1.00 92.12 206 VAL A CA 1
ATOM 1689 C C . VAL A 1 206 ? -3.267 -1.130 1.056 1.00 92.12 206 VAL A C 1
ATOM 1691 O O . VAL A 1 206 ? -3.537 -2.154 0.434 1.00 92.12 206 VAL A O 1
ATOM 1694 N N . ILE A 1 207 ? -2.546 -0.144 0.524 1.00 92.62 207 ILE A N 1
ATOM 1695 C CA . ILE A 1 207 ? -2.035 -0.180 -0.852 1.00 92.62 207 ILE A CA 1
ATOM 1696 C C . ILE A 1 207 ? -0.925 -1.233 -0.960 1.00 92.62 207 ILE A C 1
ATOM 1698 O O . ILE A 1 207 ? 0.048 -1.187 -0.207 1.00 92.62 207 ILE A O 1
ATOM 1702 N N . THR A 1 208 ? -1.056 -2.160 -1.912 1.00 90.75 208 THR A N 1
ATOM 1703 C CA . THR A 1 208 ? -0.113 -3.277 -2.124 1.00 90.75 208 THR A CA 1
ATOM 1704 C C . THR A 1 208 ? 0.655 -3.181 -3.441 1.00 90.75 208 THR A C 1
ATOM 1706 O O . THR A 1 208 ? 1.735 -3.772 -3.564 1.00 90.75 208 TH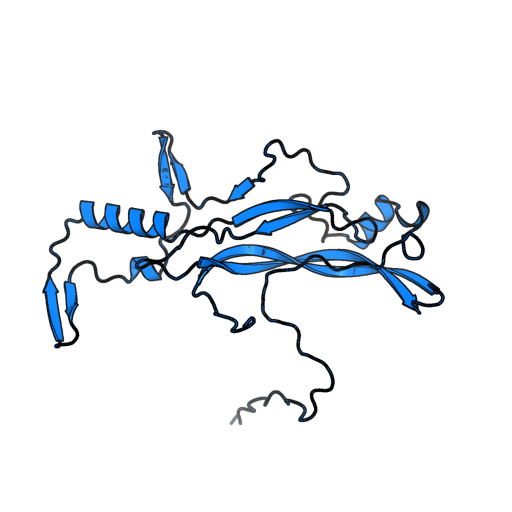R A O 1
ATOM 1709 N N . ALA A 1 209 ? 0.139 -2.418 -4.411 1.00 89.81 209 ALA A N 1
ATOM 1710 C CA . ALA A 1 209 ? 0.795 -2.164 -5.688 1.00 89.81 209 ALA A CA 1
ATOM 1711 C C . ALA A 1 209 ? 0.519 -0.749 -6.215 1.00 89.81 209 ALA A C 1
ATOM 1713 O O . ALA A 1 209 ? -0.564 -0.188 -6.030 1.00 89.81 209 ALA A O 1
ATOM 1714 N N . CYS A 1 210 ? 1.510 -0.208 -6.923 1.00 91.25 210 CYS A N 1
ATOM 1715 C CA . CYS A 1 210 ? 1.415 1.046 -7.657 1.00 91.25 210 CYS A CA 1
ATOM 1716 C C . CYS A 1 210 ? 1.615 0.780 -9.153 1.00 91.25 210 CYS A C 1
ATOM 1718 O O . CYS A 1 210 ? 2.476 -0.017 -9.538 1.00 91.25 210 CYS A O 1
ATOM 1720 N N . ALA A 1 211 ? 0.880 1.497 -9.997 1.00 90.50 211 ALA A N 1
ATOM 1721 C CA . ALA A 1 211 ? 1.043 1.476 -11.444 1.00 90.50 211 ALA A CA 1
ATOM 1722 C C . ALA A 1 211 ? 1.273 2.887 -11.984 1.00 90.50 211 ALA A C 1
ATOM 1724 O O . ALA A 1 211 ? 0.911 3.881 -11.358 1.00 90.50 211 ALA A O 1
ATOM 1725 N N . CYS A 1 212 ? 1.905 2.959 -13.151 1.00 91.12 212 CYS A N 1
ATOM 1726 C CA . CYS A 1 212 ? 2.058 4.212 -13.869 1.00 91.12 212 CYS A CA 1
ATOM 1727 C C . CYS A 1 212 ? 0.737 4.547 -14.558 1.00 91.12 212 CYS A C 1
ATOM 1729 O O . CYS A 1 212 ? 0.277 3.750 -15.379 1.00 91.12 212 CYS A O 1
ATOM 1731 N N . ASP A 1 213 ? 0.149 5.695 -14.232 1.00 90.75 213 ASP A N 1
ATOM 1732 C CA . ASP A 1 213 ? -1.143 6.113 -14.771 1.00 90.75 213 ASP A CA 1
ATOM 1733 C C . ASP A 1 213 ? -1.192 7.629 -15.022 1.00 90.75 213 ASP A C 1
ATOM 1735 O O . ASP A 1 213 ? -0.364 8.395 -14.520 1.00 90.75 213 ASP A O 1
ATOM 1739 N N . CYS A 1 214 ? -2.143 8.073 -15.837 1.00 88.69 214 CYS A N 1
ATOM 1740 C CA . CYS A 1 214 ? -2.291 9.476 -16.198 1.00 88.69 214 CYS A CA 1
ATOM 1741 C C . CYS A 1 214 ? -2.694 10.331 -14.987 1.00 88.69 214 CYS A C 1
ATOM 1743 O O . CYS A 1 214 ? -3.471 9.918 -14.115 1.00 88.69 214 CYS A O 1
ATOM 1745 N N . GLN A 1 215 ? -2.191 11.565 -14.941 1.00 74.50 215 GLN A N 1
ATOM 1746 C CA . GLN A 1 215 ? -2.750 12.584 -14.060 1.00 74.50 215 GLN A CA 1
ATOM 1747 C C . GLN A 1 215 ? -4.141 12.966 -14.584 1.00 74.50 215 GLN A C 1
ATOM 1749 O O . GLN A 1 215 ? -4.303 13.256 -15.766 1.00 74.50 215 GLN A O 1
ATOM 1754 N N . HIS A 1 216 ? -5.148 12.931 -13.710 1.00 60.72 216 HIS A N 1
ATOM 1755 C CA . HIS A 1 216 ? -6.394 13.637 -13.983 1.00 60.72 216 HIS A CA 1
ATOM 1756 C C . HIS A 1 216 ? -6.122 15.072 -13.550 1.00 60.72 216 HIS A C 1
ATOM 1758 O O . HIS A 1 216 ? -5.790 15.297 -12.387 1.00 60.72 216 HIS A O 1
ATOM 1764 N N . TYR A 1 21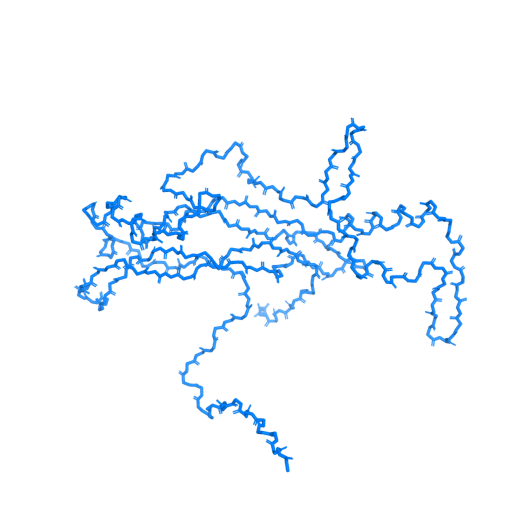7 ? -6.161 16.005 -14.494 1.00 47.88 217 TYR A N 1
ATOM 1765 C CA . TYR A 1 217 ? -6.244 17.417 -14.158 1.00 47.88 217 TYR A CA 1
ATOM 1766 C C . TYR A 1 217 ? -7.660 17.643 -13.629 1.00 47.88 217 TYR A C 1
ATOM 1768 O O . TYR A 1 217 ? -8.600 17.703 -14.416 1.00 47.88 217 TYR A O 1
ATOM 1776 N N . ASP A 1 218 ? -7.822 17.684 -12.308 1.00 41.44 218 ASP A N 1
ATOM 1777 C CA . ASP A 1 218 ? -8.990 18.341 -11.732 1.00 41.44 218 ASP A CA 1
ATOM 1778 C C . ASP A 1 218 ? -8.766 19.846 -11.932 1.00 41.44 218 ASP A C 1
ATOM 1780 O O . ASP A 1 218 ? -7.891 20.450 -11.308 1.00 41.44 218 ASP A O 1
ATOM 1784 N N . GLU A 1 219 ? -9.509 20.434 -12.870 1.00 38.69 219 GLU A N 1
ATOM 1785 C CA . GLU A 1 219 ? -9.695 21.882 -12.992 1.00 38.69 219 GLU A CA 1
ATOM 1786 C C . GLU A 1 219 ? -10.367 22.391 -11.709 1.00 38.69 219 GLU A C 1
ATOM 1788 O O . GLU A 1 219 ? -11.587 22.488 -11.601 1.00 38.69 219 GLU A O 1
ATOM 1793 N N . SER A 1 220 ? -9.568 22.678 -10.688 1.00 41.16 220 SER A N 1
ATOM 1794 C CA . SER A 1 220 ? -10.026 23.425 -9.524 1.00 41.16 220 SER A CA 1
ATOM 1795 C C . SER A 1 220 ? -8.891 24.271 -8.965 1.00 41.16 220 SER A C 1
ATOM 1797 O O . SER A 1 220 ? -8.187 23.831 -8.055 1.00 41.16 220 SER A O 1
ATOM 1799 N N . GLN A 1 221 ? -8.720 25.458 -9.550 1.00 32.25 221 GLN A N 1
ATOM 1800 C CA . GLN A 1 221 ? -8.509 26.759 -8.893 1.00 32.25 221 GLN A CA 1
ATOM 1801 C C . GLN A 1 221 ? -7.967 27.757 -9.928 1.00 32.25 221 GLN A C 1
ATOM 1803 O O . GLN A 1 221 ? -6.765 27.790 -10.179 1.00 32.25 221 GLN A O 1
ATOM 1808 N N . ASP A 1 222 ? -8.880 28.543 -10.500 1.00 33.00 222 ASP A N 1
ATOM 1809 C CA . ASP A 1 222 ? -8.650 29.976 -10.719 1.00 33.00 222 ASP A CA 1
ATOM 1810 C C . ASP A 1 222 ? -9.232 30.730 -9.511 1.00 33.00 222 ASP A C 1
ATOM 1812 O O . ASP A 1 222 ? -10.284 30.273 -8.992 1.00 33.00 222 ASP A O 1
#

Radius of gyration: 24.45 Å; chains: 1; bounding box: 62×55×74 Å

pLDDT: mean 82.43, std 14.51, range [32.25, 96.0]